Protein AF-A0A971GNP2-F1 (afdb_monomer)

Structure (mmCIF, N/CA/C/O backbone):
data_AF-A0A971GNP2-F1
#
_entry.id   AF-A0A971GNP2-F1
#
loop_
_atom_site.group_PDB
_atom_site.id
_atom_site.type_symbol
_atom_site.label_atom_id
_atom_site.label_alt_id
_atom_site.label_comp_id
_atom_site.label_asym_id
_atom_site.label_entity_id
_atom_site.label_seq_id
_atom_site.pdbx_PDB_ins_code
_atom_site.Cartn_x
_atom_site.Cartn_y
_atom_site.Cartn_z
_atom_site.occupancy
_atom_site.B_iso_or_equiv
_atom_site.auth_seq_id
_atom_site.auth_comp_id
_atom_site.auth_asym_id
_atom_site.auth_atom_id
_atom_site.pdbx_PDB_model_num
ATOM 1 N N . MET A 1 1 ? -9.350 -26.766 -9.176 1.00 57.00 1 MET A N 1
ATOM 2 C CA . MET A 1 1 ? -9.454 -26.643 -7.698 1.00 57.00 1 MET A CA 1
ATOM 3 C C . MET A 1 1 ? -9.265 -25.208 -7.206 1.00 57.00 1 MET A C 1
ATOM 5 O O . MET A 1 1 ? -10.004 -24.810 -6.315 1.00 57.00 1 MET A O 1
ATOM 9 N N . SER A 1 2 ? -8.354 -24.414 -7.788 1.00 66.25 2 SER A N 1
ATOM 10 C CA . SER A 1 2 ? -8.179 -22.981 -7.471 1.00 66.25 2 SER A CA 1
ATOM 11 C C . SER A 1 2 ? -9.466 -22.160 -7.574 1.00 66.25 2 SER A C 1
ATOM 13 O O . SER A 1 2 ? -9.706 -21.281 -6.750 1.00 66.25 2 SER A O 1
ATOM 15 N N . ASP A 1 3 ? -10.306 -22.474 -8.558 1.00 71.81 3 ASP A N 1
ATOM 16 C CA . ASP A 1 3 ? -11.454 -21.629 -8.893 1.00 71.81 3 ASP A CA 1
ATOM 17 C C . ASP A 1 3 ? -12.602 -21.828 -7.898 1.00 71.81 3 ASP A C 1
ATOM 19 O O . ASP A 1 3 ? -13.201 -20.860 -7.444 1.00 71.81 3 ASP A O 1
ATOM 23 N N . VAL A 1 4 ? -12.829 -23.070 -7.450 1.00 78.44 4 VAL A N 1
ATOM 24 C CA . VAL A 1 4 ? -13.819 -23.393 -6.405 1.00 78.44 4 VAL A CA 1
ATOM 25 C C . VAL A 1 4 ? -13.451 -22.720 -5.081 1.00 78.44 4 VAL A C 1
ATOM 27 O O . VAL A 1 4 ? -14.314 -22.145 -4.422 1.00 78.44 4 VAL A O 1
ATOM 30 N N . PHE A 1 5 ? -12.165 -22.732 -4.713 1.00 75.56 5 PHE A N 1
ATOM 31 C CA . PHE A 1 5 ? -11.686 -22.040 -3.516 1.00 75.56 5 PHE A CA 1
ATOM 32 C C . PHE A 1 5 ? -11.870 -20.519 -3.626 1.00 75.56 5 PHE A C 1
ATOM 34 O O . PHE A 1 5 ? -12.382 -19.894 -2.700 1.00 75.56 5 PHE A O 1
ATOM 41 N N . GLY A 1 6 ? -11.518 -19.922 -4.771 1.00 73.94 6 GLY A N 1
ATOM 42 C CA . GLY A 1 6 ? -11.692 -18.486 -5.007 1.00 73.94 6 GLY A CA 1
ATOM 43 C C . GLY A 1 6 ? -13.154 -18.041 -4.919 1.00 73.94 6 GLY A C 1
ATOM 44 O O . GLY A 1 6 ? -13.457 -17.024 -4.291 1.00 73.94 6 GLY A O 1
ATOM 45 N N . ILE A 1 7 ? -14.063 -18.835 -5.485 1.00 73.81 7 ILE A N 1
ATOM 46 C CA . ILE A 1 7 ? -15.510 -18.609 -5.418 1.00 73.81 7 ILE A CA 1
ATOM 47 C C . ILE A 1 7 ? -16.007 -18.719 -3.968 1.00 73.81 7 ILE A C 1
ATOM 49 O O . ILE A 1 7 ? -16.695 -17.818 -3.492 1.00 73.81 7 ILE A O 1
ATOM 53 N N . ALA A 1 8 ? -15.612 -19.765 -3.234 1.00 79.94 8 ALA A N 1
ATOM 54 C CA . ALA A 1 8 ? -16.011 -19.957 -1.838 1.00 79.94 8 ALA A CA 1
ATOM 55 C C . ALA A 1 8 ? -15.546 -18.807 -0.928 1.00 79.94 8 ALA A C 1
ATOM 57 O O . ALA A 1 8 ? -16.334 -18.284 -0.140 1.00 79.94 8 ALA A O 1
ATOM 58 N N . VAL A 1 9 ? -14.291 -18.363 -1.072 1.00 78.94 9 VAL A N 1
ATOM 59 C CA . VAL A 1 9 ? -13.747 -17.224 -0.312 1.00 78.94 9 VAL A CA 1
ATOM 60 C C . VAL A 1 9 ? -14.481 -15.932 -0.662 1.00 78.94 9 VAL A C 1
ATOM 62 O O . VAL A 1 9 ? -14.790 -15.144 0.228 1.00 78.94 9 VAL A O 1
ATOM 65 N N . SER A 1 10 ? -14.813 -15.730 -1.938 1.00 74.94 10 SER A N 1
ATOM 66 C CA . SER A 1 10 ? -15.548 -14.547 -2.392 1.00 74.94 10 SER A CA 1
ATOM 67 C C . SER A 1 10 ? -16.968 -14.508 -1.816 1.00 74.94 10 SER A C 1
ATOM 69 O O . SER A 1 10 ? -17.388 -13.471 -1.304 1.00 74.94 10 SER A O 1
ATOM 71 N N . TYR A 1 11 ? -17.688 -15.635 -1.804 1.00 78.94 11 TYR A N 1
ATOM 72 C CA . TYR A 1 11 ? -19.006 -15.722 -1.164 1.00 78.94 11 TYR A CA 1
ATOM 73 C C . TYR A 1 11 ? -18.937 -15.515 0.347 1.00 78.94 11 TYR A C 1
ATOM 75 O O . TYR A 1 11 ? -19.752 -14.770 0.890 1.00 78.94 11 TYR A O 1
ATOM 83 N N . LEU A 1 12 ? -17.948 -16.106 1.026 1.00 83.50 12 LEU A N 1
ATOM 84 C CA . LEU A 1 12 ? -17.728 -15.870 2.453 1.00 83.50 12 LEU A CA 1
ATOM 85 C C . LEU A 1 12 ? -17.506 -14.377 2.731 1.00 83.50 12 LEU A C 1
ATOM 87 O O . LEU A 1 12 ? -18.109 -13.823 3.646 1.00 83.50 12 LEU A O 1
ATOM 91 N N . PHE A 1 13 ? -16.694 -13.715 1.906 1.00 80.25 13 PHE A N 1
ATOM 92 C CA . PHE A 1 13 ? -16.412 -12.288 2.022 1.00 80.25 13 PHE A CA 1
ATOM 93 C C . PHE A 1 13 ? -17.680 -11.440 1.860 1.00 80.25 13 PHE A C 1
ATOM 95 O O . PHE A 1 13 ? -17.939 -10.553 2.674 1.00 80.25 13 PHE A O 1
ATOM 102 N N . ILE A 1 14 ? -18.508 -11.750 0.857 1.00 78.56 14 ILE A N 1
ATOM 103 C CA . ILE A 1 14 ? -19.791 -11.074 0.621 1.00 78.56 14 ILE A CA 1
ATOM 104 C C . ILE A 1 14 ? -20.737 -11.278 1.809 1.00 78.56 14 ILE A C 1
ATOM 106 O O . ILE A 1 14 ? -21.324 -10.311 2.286 1.00 78.56 14 ILE A O 1
ATOM 110 N N . ILE A 1 15 ? -20.865 -12.504 2.325 1.00 84.56 15 ILE A N 1
ATOM 111 C CA . ILE A 1 15 ? -21.734 -12.806 3.472 1.00 84.56 15 ILE A CA 1
ATOM 112 C C . ILE A 1 15 ? -21.282 -12.027 4.709 1.00 84.56 15 ILE A C 1
ATOM 114 O O . ILE A 1 15 ? -22.103 -11.385 5.363 1.00 84.56 15 ILE A O 1
ATOM 118 N N . VAL A 1 16 ? -19.980 -12.033 5.014 1.00 84.56 16 VAL A N 1
ATOM 119 C CA . VAL A 1 16 ? -19.429 -11.295 6.160 1.00 84.56 16 VAL A CA 1
ATOM 120 C C . VAL A 1 16 ? -19.635 -9.789 5.989 1.00 84.56 16 VAL A C 1
ATOM 122 O O . VAL A 1 16 ? -20.019 -9.116 6.946 1.00 84.56 16 VAL A O 1
ATOM 125 N N . PHE A 1 17 ? -19.447 -9.255 4.782 1.00 80.69 17 PHE A N 1
ATOM 126 C CA . PHE A 1 17 ? -19.701 -7.847 4.482 1.00 80.69 17 PHE A CA 1
ATOM 127 C C . PHE A 1 17 ? -21.181 -7.477 4.679 1.00 80.69 17 PHE A C 1
ATOM 129 O O . PHE A 1 17 ? -21.487 -6.529 5.404 1.00 80.69 17 PHE A O 1
ATOM 136 N N . LEU A 1 18 ? -22.105 -8.256 4.104 1.00 83.75 18 LEU A N 1
ATOM 137 C CA . LEU A 1 18 ? -23.553 -8.052 4.234 1.00 83.75 18 LEU A CA 1
ATOM 138 C C . LEU A 1 18 ? -24.024 -8.152 5.689 1.00 83.75 18 LEU A C 1
ATOM 140 O O . LEU A 1 18 ? -24.810 -7.320 6.140 1.00 83.75 18 LEU A O 1
ATOM 144 N N . ALA A 1 19 ? -23.501 -9.114 6.450 1.00 86.69 19 ALA A N 1
ATOM 145 C CA . ALA A 1 19 ? -23.836 -9.284 7.862 1.00 86.69 19 ALA A CA 1
ATOM 146 C C . ALA A 1 19 ? -23.398 -8.088 8.726 1.00 86.69 19 ALA A C 1
ATOM 148 O O . ALA A 1 19 ? -24.047 -7.769 9.723 1.00 86.69 19 ALA A O 1
ATOM 149 N N . ASN A 1 20 ? -22.317 -7.402 8.343 1.00 84.88 20 ASN A N 1
ATOM 150 C CA . ASN A 1 20 ? -21.736 -6.314 9.126 1.00 84.88 20 ASN A CA 1
ATOM 151 C C . ASN A 1 20 ? -22.062 -4.909 8.589 1.00 84.88 20 ASN A C 1
ATOM 153 O O . ASN A 1 20 ? -21.628 -3.922 9.181 1.00 84.88 20 ASN A O 1
ATOM 157 N N . LEU A 1 21 ? -22.863 -4.782 7.527 1.00 83.00 21 LEU A N 1
ATOM 158 C CA . LEU A 1 21 ? -23.162 -3.507 6.853 1.00 83.00 21 LEU A CA 1
ATOM 159 C C . LEU A 1 21 ? -23.690 -2.416 7.806 1.00 83.00 21 LEU A C 1
ATOM 161 O O . LEU A 1 21 ? -23.325 -1.250 7.688 1.00 83.00 21 LEU A O 1
ATOM 165 N N . LYS A 1 22 ? -24.478 -2.802 8.820 1.00 86.00 22 LYS A N 1
ATOM 166 C CA . LYS A 1 22 ? -25.017 -1.883 9.844 1.00 86.00 22 LYS A CA 1
ATOM 167 C C . LYS A 1 22 ? -23.962 -1.332 10.816 1.00 86.00 22 LYS A C 1
ATOM 169 O O . LYS A 1 22 ? -24.238 -0.363 11.514 1.00 86.00 22 LYS A O 1
ATOM 174 N N . ARG A 1 23 ? -22.782 -1.954 10.903 1.00 84.19 23 ARG A N 1
ATOM 175 C CA . ARG A 1 23 ? -21.689 -1.566 11.815 1.00 84.19 23 ARG A CA 1
ATOM 176 C C . ARG A 1 23 ? -20.653 -0.652 11.160 1.00 84.19 23 ARG A C 1
ATOM 178 O O . ARG A 1 23 ? -19.703 -0.247 11.827 1.00 84.19 23 ARG A O 1
ATOM 185 N N . ILE A 1 24 ? -20.817 -0.319 9.877 1.00 83.69 24 ILE A N 1
ATOM 186 C CA . ILE A 1 24 ? -19.877 0.540 9.154 1.00 83.69 24 ILE A CA 1
ATOM 187 C C . ILE A 1 24 ? -19.890 1.940 9.774 1.00 83.69 24 ILE A C 1
ATOM 189 O O . ILE A 1 24 ? -20.879 2.666 9.699 1.00 83.69 24 ILE A O 1
ATOM 193 N N . ARG A 1 25 ? -18.759 2.336 10.362 1.00 82.38 25 ARG A N 1
ATOM 194 C CA . ARG A 1 25 ? -18.503 3.717 10.780 1.00 82.38 25 ARG A CA 1
ATOM 195 C C . ARG A 1 25 ? -17.813 4.439 9.630 1.00 82.38 25 ARG A C 1
ATOM 197 O O . ARG A 1 25 ? -16.685 4.092 9.282 1.00 82.38 25 ARG A O 1
ATOM 204 N N . LEU A 1 26 ? -18.479 5.435 9.050 1.00 83.25 26 LEU A N 1
ATOM 205 C CA . LEU A 1 26 ? -17.909 6.284 8.000 1.00 83.25 26 LEU A CA 1
ATOM 206 C C . LEU A 1 26 ? -16.914 7.290 8.598 1.00 83.25 26 LEU A C 1
ATOM 208 O O . LEU A 1 26 ? -17.201 8.476 8.725 1.00 83.25 26 LEU A O 1
ATOM 212 N N . ASP A 1 27 ? -15.746 6.798 9.003 1.00 85.38 27 ASP A N 1
ATOM 213 C CA . ASP A 1 27 ? -14.610 7.620 9.405 1.00 85.38 27 ASP A CA 1
ATOM 214 C C . ASP A 1 27 ? -13.577 7.747 8.274 1.00 85.38 27 ASP A C 1
ATOM 216 O O . ASP A 1 27 ? -13.673 7.081 7.241 1.00 85.38 27 ASP A O 1
ATOM 220 N N . LEU A 1 28 ? -12.572 8.612 8.462 1.00 84.38 28 LEU A N 1
ATOM 221 C CA . LEU A 1 28 ? -11.523 8.822 7.458 1.00 84.38 28 LEU A CA 1
ATOM 222 C C . LEU A 1 28 ? -10.857 7.501 7.042 1.00 84.38 28 LEU A C 1
ATOM 224 O O . LEU A 1 28 ? -10.616 7.292 5.861 1.00 84.38 28 LEU A O 1
ATOM 228 N N . ILE A 1 29 ? -10.582 6.601 7.989 1.00 87.88 29 ILE A N 1
ATOM 229 C CA . ILE A 1 29 ? -9.926 5.319 7.704 1.00 87.88 29 ILE A CA 1
ATOM 230 C C . ILE A 1 29 ? -10.802 4.469 6.781 1.00 87.88 29 ILE A C 1
ATOM 232 O O . ILE A 1 29 ? -10.325 4.002 5.750 1.00 87.88 29 ILE A O 1
ATOM 236 N N . THR A 1 30 ? -12.088 4.327 7.107 1.00 86.25 30 THR A N 1
ATOM 237 C CA . THR A 1 30 ? -13.064 3.629 6.263 1.00 86.25 30 THR A CA 1
ATOM 238 C C . THR A 1 30 ? -13.161 4.256 4.874 1.00 86.25 30 THR A C 1
ATOM 240 O O . THR A 1 30 ? -13.125 3.530 3.883 1.00 86.25 30 THR A O 1
ATOM 243 N N . LEU A 1 31 ? -13.213 5.586 4.774 1.00 86.56 31 LEU A N 1
ATOM 244 C CA . LEU A 1 31 ? -13.260 6.278 3.486 1.00 86.56 31 LEU A CA 1
ATOM 245 C C . LEU A 1 31 ? -12.007 6.010 2.642 1.00 86.56 31 LEU A C 1
ATOM 247 O O . LEU A 1 31 ? -12.119 5.709 1.456 1.00 86.56 31 LEU A O 1
ATOM 251 N N . LEU A 1 32 ? -10.822 6.077 3.254 1.00 88.06 32 LEU A N 1
ATOM 252 C CA . LEU A 1 32 ? -9.560 5.801 2.572 1.00 88.06 32 LEU A CA 1
ATOM 253 C C . LEU A 1 32 ? -9.493 4.351 2.078 1.00 88.06 32 LEU A C 1
ATOM 255 O O . LEU A 1 32 ? -9.043 4.117 0.959 1.00 88.06 32 LEU A O 1
ATOM 259 N N . ILE A 1 33 ? -9.969 3.386 2.873 1.00 88.25 33 ILE A N 1
ATOM 260 C CA . ILE A 1 33 ? -10.018 1.975 2.466 1.00 88.25 33 ILE A CA 1
ATOM 261 C C . ILE A 1 33 ? -11.016 1.773 1.326 1.00 88.25 33 ILE A C 1
ATOM 263 O O . ILE A 1 33 ? -10.678 1.128 0.339 1.00 88.25 33 ILE A O 1
ATOM 267 N N . LEU A 1 34 ? -12.224 2.336 1.421 1.00 86.62 34 LEU A N 1
ATOM 268 C CA . LEU A 1 34 ? -13.236 2.227 0.366 1.00 86.62 34 LEU A CA 1
ATOM 269 C C . LEU A 1 34 ? -12.747 2.835 -0.946 1.00 86.62 34 LEU A C 1
ATOM 271 O O . LEU A 1 34 ? -12.935 2.245 -2.006 1.00 86.62 34 LEU A O 1
ATOM 275 N N . MET A 1 35 ? -12.078 3.983 -0.877 1.00 86.75 35 MET A N 1
ATOM 276 C CA . MET A 1 35 ? -11.471 4.619 -2.036 1.00 86.75 35 MET A CA 1
ATOM 277 C C . MET A 1 35 ? -10.327 3.779 -2.606 1.00 86.75 35 MET A C 1
ATOM 279 O O . MET A 1 35 ? -10.251 3.625 -3.820 1.00 86.75 35 MET A O 1
ATOM 283 N N . PHE A 1 36 ? -9.467 3.207 -1.759 1.00 88.12 36 PHE A N 1
ATOM 284 C CA . PHE A 1 36 ? -8.426 2.285 -2.205 1.00 88.12 36 PHE A CA 1
ATOM 285 C C . PHE A 1 36 ? -9.041 1.076 -2.928 1.00 88.12 36 PHE A C 1
ATOM 287 O O . PHE A 1 36 ? -8.654 0.770 -4.053 1.00 88.12 36 PHE A O 1
ATOM 294 N N . CYS A 1 37 ? -10.058 0.441 -2.343 1.00 85.19 37 CYS A N 1
ATOM 295 C CA . CYS A 1 37 ? -10.789 -0.658 -2.973 1.00 85.19 37 CYS A CA 1
ATOM 296 C C . CYS A 1 37 ? -11.441 -0.225 -4.295 1.00 85.19 37 CYS A C 1
ATOM 298 O O . CYS A 1 37 ? -11.325 -0.936 -5.288 1.00 85.19 37 CYS A O 1
ATOM 300 N N . GLY A 1 38 ? -12.071 0.951 -4.342 1.00 85.56 38 GLY A N 1
ATOM 301 C CA . GLY A 1 38 ? -12.653 1.518 -5.559 1.00 85.56 38 GLY A CA 1
ATOM 302 C C . GLY A 1 38 ? -11.609 1.771 -6.649 1.00 85.56 38 GLY A C 1
ATOM 303 O O . GLY A 1 38 ? -11.822 1.395 -7.797 1.00 85.56 38 GLY A O 1
ATOM 304 N N . TYR A 1 39 ? -10.449 2.326 -6.291 1.00 87.56 39 TYR A N 1
ATOM 305 C CA . TYR A 1 39 ? -9.312 2.494 -7.197 1.00 87.56 39 TYR A CA 1
ATOM 306 C C . TYR A 1 39 ? -8.842 1.146 -7.760 1.00 87.56 39 TYR A C 1
ATOM 308 O O . TYR A 1 39 ? -8.667 1.009 -8.971 1.00 87.56 39 TYR A O 1
ATOM 316 N N . MET A 1 40 ? -8.694 0.133 -6.905 1.00 83.50 40 MET A N 1
ATOM 317 C CA . MET A 1 40 ? -8.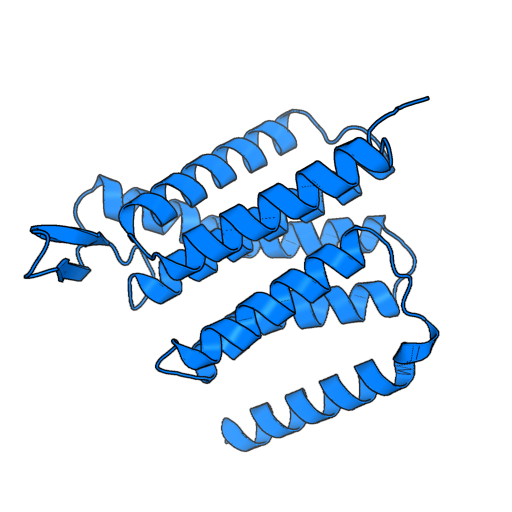302 -1.205 -7.340 1.00 83.50 40 MET A CA 1
ATOM 318 C C . MET A 1 40 ? -9.358 -1.838 -8.256 1.00 83.50 40 MET A C 1
ATOM 320 O O . MET A 1 40 ? -9.002 -2.459 -9.253 1.00 83.50 40 MET A O 1
ATOM 324 N N . LEU A 1 41 ? -10.651 -1.634 -7.998 1.00 82.69 41 LEU A N 1
ATOM 325 C CA . LEU A 1 41 ? -11.712 -2.084 -8.902 1.00 82.69 41 LEU A CA 1
ATOM 326 C C . LEU A 1 41 ? -11.667 -1.359 -10.251 1.00 82.69 41 LEU A C 1
ATOM 328 O O . LEU A 1 41 ? -11.774 -2.006 -11.285 1.00 82.69 41 LEU A O 1
ATOM 332 N N . ILE A 1 42 ? -11.439 -0.043 -10.273 1.00 84.75 42 ILE A N 1
ATOM 333 C CA . ILE A 1 42 ? -11.257 0.715 -11.525 1.00 84.75 42 ILE A CA 1
ATOM 334 C C . ILE A 1 42 ? -10.024 0.213 -12.282 1.00 84.75 42 ILE A C 1
ATOM 336 O O . ILE A 1 42 ? -10.031 0.157 -13.511 1.00 84.75 42 ILE A O 1
ATOM 340 N N . SER A 1 43 ? -8.977 -0.203 -11.565 1.00 79.81 43 SER A N 1
ATOM 341 C CA . SER A 1 43 ? -7.786 -0.771 -12.189 1.00 79.81 43 SER A CA 1
ATOM 342 C C . SER A 1 43 ? -8.078 -2.056 -12.975 1.00 79.81 43 SER A C 1
ATOM 344 O O . SER A 1 43 ? -7.351 -2.318 -13.924 1.00 79.81 43 SER A O 1
ATOM 346 N N . LEU A 1 44 ? -9.178 -2.782 -12.699 1.00 77.50 44 LEU A N 1
ATOM 347 C CA . LEU A 1 44 ? -9.621 -3.932 -13.511 1.00 77.50 44 LEU A CA 1
ATOM 348 C C . LEU A 1 44 ? -9.923 -3.563 -14.962 1.00 77.50 44 LEU A C 1
ATOM 350 O O . LEU A 1 44 ? -9.786 -4.409 -15.835 1.00 77.50 44 LEU A O 1
ATOM 354 N N . ILE A 1 45 ? -10.317 -2.315 -15.232 1.00 82.75 45 ILE A N 1
ATOM 355 C CA . ILE A 1 45 ? -10.590 -1.850 -16.600 1.00 82.75 45 ILE A CA 1
ATOM 356 C C . ILE A 1 45 ? -9.298 -1.852 -17.436 1.00 82.75 45 ILE A C 1
ATOM 358 O O . ILE A 1 45 ? -9.339 -1.995 -18.655 1.00 82.75 45 ILE A O 1
ATOM 362 N N . TRP A 1 46 ? -8.149 -1.709 -16.773 1.00 75.25 46 TRP A N 1
ATOM 363 C CA . TRP A 1 46 ? -6.834 -1.548 -17.393 1.00 75.25 46 TRP A CA 1
ATOM 364 C C . TRP A 1 46 ? -5.886 -2.718 -17.108 1.00 75.25 46 TRP A C 1
ATOM 366 O O . TRP A 1 46 ? -4.818 -2.797 -17.715 1.00 75.25 46 TRP A O 1
ATOM 376 N N . ALA A 1 47 ? -6.240 -3.593 -16.165 1.00 67.25 47 ALA A N 1
ATOM 377 C CA . ALA A 1 47 ? -5.432 -4.728 -15.758 1.00 67.25 47 ALA A CA 1
ATOM 378 C C . ALA A 1 47 ? -5.727 -5.935 -16.661 1.00 67.25 47 ALA A C 1
ATOM 380 O O . ALA A 1 47 ? -6.893 -6.277 -16.864 1.00 67.25 47 ALA A O 1
ATOM 381 N N . PRO A 1 48 ? -4.690 -6.626 -17.158 1.00 60.22 48 PRO A N 1
ATOM 382 C CA . PRO A 1 48 ? -4.874 -7.783 -18.027 1.00 60.22 48 PRO A CA 1
ATOM 383 C C . PRO A 1 48 ? -5.425 -9.006 -17.275 1.00 60.22 48 PRO A C 1
ATOM 385 O O . PRO A 1 48 ? -6.026 -9.879 -17.894 1.00 60.22 48 PRO A O 1
ATOM 388 N N . GLU A 1 49 ? -5.263 -9.070 -15.945 1.00 79.06 49 GLU A N 1
ATOM 389 C CA . GLU A 1 49 ? -5.648 -10.235 -15.148 1.00 79.06 49 GLU A CA 1
ATOM 390 C C . GLU A 1 49 ? -6.392 -9.870 -13.853 1.00 79.06 49 GLU A C 1
ATOM 392 O O . GLU A 1 49 ? -5.836 -9.291 -12.917 1.00 79.06 49 GLU A O 1
ATOM 397 N N . VAL A 1 50 ? -7.644 -10.329 -13.736 1.00 78.75 50 VAL A N 1
ATOM 398 C CA . VAL A 1 50 ? -8.472 -10.214 -12.515 1.00 78.75 50 VAL A CA 1
ATOM 399 C C . VAL A 1 50 ? -7.763 -10.808 -11.292 1.00 78.75 50 VAL A C 1
ATOM 401 O O . VAL A 1 50 ? -7.886 -10.306 -10.175 1.00 78.75 50 VAL A O 1
ATOM 404 N N . ARG A 1 51 ? -6.981 -11.874 -11.503 1.00 80.31 51 ARG A N 1
ATOM 405 C CA . ARG A 1 51 ? -6.220 -12.559 -10.454 1.00 80.31 51 ARG A CA 1
ATOM 406 C C . ARG A 1 51 ? -5.234 -11.626 -9.750 1.00 80.31 51 ARG A C 1
ATOM 408 O O . ARG A 1 51 ? -5.089 -11.725 -8.532 1.00 80.31 51 ARG A O 1
ATOM 415 N N . GLU A 1 52 ? -4.568 -10.739 -10.485 1.00 75.25 52 GLU A N 1
ATOM 416 C CA . GLU A 1 52 ? -3.617 -9.792 -9.900 1.00 75.25 52 GLU A CA 1
ATOM 417 C C . GLU A 1 52 ? -4.329 -8.772 -9.022 1.00 75.25 52 GLU A C 1
ATOM 419 O O . GLU A 1 52 ? -3.956 -8.585 -7.865 1.00 75.25 52 GLU A O 1
ATOM 424 N N . VAL A 1 53 ? -5.415 -8.184 -9.525 1.00 78.44 53 VAL A N 1
ATOM 425 C CA . VAL A 1 53 ? -6.194 -7.209 -8.758 1.00 78.44 53 VAL A CA 1
ATOM 426 C C . VAL A 1 53 ? -6.773 -7.836 -7.493 1.00 78.44 53 VAL A C 1
ATOM 428 O O . VAL A 1 53 ? -6.690 -7.236 -6.425 1.00 78.44 53 VAL A O 1
ATOM 431 N N . MET A 1 54 ? -7.283 -9.068 -7.561 1.00 79.56 54 MET A N 1
ATOM 432 C CA . MET A 1 54 ? -7.809 -9.755 -6.376 1.00 79.56 54 MET A CA 1
ATOM 433 C C . MET A 1 54 ? -6.730 -9.983 -5.311 1.00 79.56 54 MET A C 1
ATOM 435 O O . MET A 1 54 ? -6.992 -9.761 -4.130 1.00 79.56 54 MET A O 1
ATOM 439 N N . ARG A 1 55 ? -5.499 -10.347 -5.700 1.00 81.50 55 ARG A N 1
ATOM 440 C CA . ARG A 1 55 ? -4.365 -10.473 -4.760 1.00 81.50 55 ARG A CA 1
ATOM 441 C C . ARG A 1 55 ? -4.020 -9.151 -4.074 1.00 81.50 55 ARG A C 1
ATOM 443 O O . ARG A 1 55 ? -3.591 -9.158 -2.926 1.00 81.50 55 ARG A O 1
ATOM 450 N N . LEU A 1 56 ? -4.216 -8.039 -4.774 1.00 81.75 56 LEU A N 1
ATOM 451 C CA . LEU A 1 56 ? -3.916 -6.689 -4.304 1.00 81.75 56 LEU A CA 1
ATOM 452 C C . LEU A 1 56 ? -5.049 -6.106 -3.432 1.00 81.75 56 LEU A C 1
ATOM 454 O O . LEU A 1 56 ? -4.781 -5.380 -2.477 1.00 81.75 56 LEU A O 1
ATOM 458 N N . VAL A 1 57 ? -6.309 -6.457 -3.710 1.00 82.69 57 VAL A N 1
ATOM 459 C CA . VAL A 1 57 ? -7.489 -6.043 -2.925 1.00 82.69 57 VAL A CA 1
ATOM 460 C C . VAL A 1 57 ? -7.614 -6.832 -1.625 1.00 82.69 57 VAL A C 1
ATOM 462 O O . VAL A 1 57 ? -7.993 -6.269 -0.599 1.00 82.69 57 VAL A O 1
ATOM 465 N N . LEU A 1 58 ? -7.290 -8.126 -1.646 1.00 84.12 58 LEU A N 1
ATOM 466 C CA . LEU A 1 58 ? -7.549 -9.050 -0.540 1.00 84.12 58 LEU A CA 1
ATOM 467 C C . LEU A 1 58 ? -6.987 -8.589 0.821 1.00 84.12 58 LEU A C 1
ATOM 469 O O . LEU A 1 58 ? -7.741 -8.649 1.794 1.00 84.12 58 LEU A O 1
ATOM 473 N N . PRO A 1 59 ? -5.754 -8.054 0.935 1.00 85.31 59 PRO A N 1
ATOM 474 C CA . PRO A 1 59 ? -5.242 -7.568 2.215 1.00 85.31 59 PRO A CA 1
ATOM 475 C C . PRO A 1 59 ? -6.086 -6.432 2.812 1.00 85.31 59 PRO A C 1
ATOM 477 O O . PRO A 1 59 ? -6.3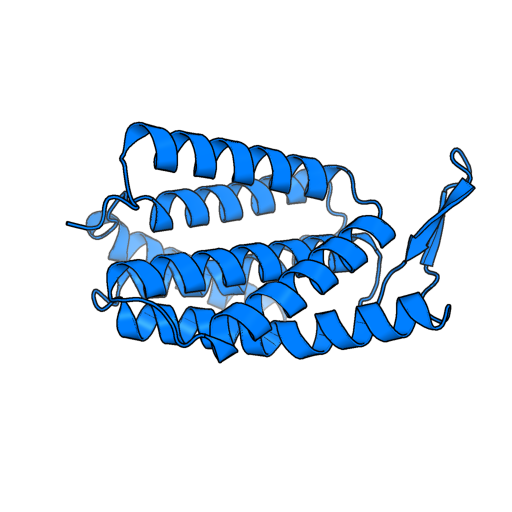37 -6.416 4.017 1.00 85.31 59 PRO A O 1
ATOM 480 N N . PHE A 1 60 ? -6.590 -5.518 1.978 1.00 83.88 60 PHE A N 1
ATOM 481 C CA . PHE A 1 60 ? -7.447 -4.415 2.425 1.00 83.88 60 PHE A CA 1
ATOM 482 C C . PHE A 1 60 ? -8.894 -4.828 2.615 1.00 83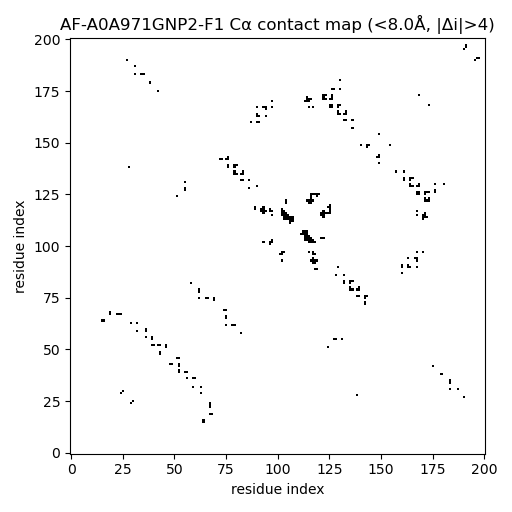.88 60 PHE A C 1
ATOM 484 O O . PHE A 1 60 ? -9.562 -4.283 3.486 1.00 83.88 60 PHE A O 1
ATOM 491 N N . GLY A 1 61 ? -9.365 -5.822 1.865 1.00 83.31 61 GLY A N 1
ATOM 492 C CA . GLY A 1 61 ? -10.644 -6.456 2.132 1.00 83.31 61 GLY A CA 1
ATOM 493 C C . GLY A 1 61 ? -10.669 -7.078 3.530 1.00 83.31 61 GLY A C 1
ATOM 494 O O . GLY A 1 61 ? -11.575 -6.803 4.316 1.00 83.31 61 GLY A O 1
ATOM 495 N N . ILE A 1 62 ? -9.639 -7.857 3.873 1.00 85.50 62 ILE A N 1
ATOM 496 C CA . ILE A 1 62 ? -9.482 -8.427 5.218 1.00 85.50 62 ILE A CA 1
ATOM 497 C C . ILE A 1 62 ? -9.388 -7.310 6.257 1.00 85.50 62 ILE A C 1
ATOM 499 O O . ILE A 1 62 ? -10.069 -7.373 7.277 1.00 85.50 62 ILE A O 1
ATOM 503 N N . PHE A 1 63 ? -8.599 -6.266 5.992 1.00 87.25 63 PHE A N 1
ATOM 504 C CA . PHE A 1 63 ? -8.476 -5.120 6.892 1.00 87.25 63 PHE A CA 1
ATOM 505 C C . PHE A 1 63 ? -9.813 -4.396 7.121 1.00 87.25 63 PHE A C 1
ATOM 507 O O . PHE A 1 63 ? -10.139 -4.026 8.248 1.00 87.25 63 PHE A O 1
ATOM 514 N N . PHE A 1 64 ? -10.610 -4.221 6.066 1.00 86.50 64 PHE A N 1
ATOM 515 C CA . PHE A 1 64 ? -11.930 -3.603 6.129 1.00 86.50 64 PHE A CA 1
ATOM 516 C C . PHE A 1 64 ? -12.884 -4.425 6.996 1.00 86.50 64 PHE A C 1
ATOM 518 O O . PHE A 1 64 ? -13.475 -3.890 7.932 1.00 86.50 64 PHE A O 1
ATOM 525 N N . ILE A 1 65 ? -12.972 -5.735 6.743 1.00 85.69 65 ILE A N 1
ATOM 526 C CA . ILE A 1 65 ? -13.769 -6.657 7.560 1.00 85.69 65 ILE A CA 1
ATOM 527 C C . ILE A 1 65 ? -13.296 -6.630 9.014 1.00 85.69 65 ILE A C 1
ATOM 529 O O . ILE A 1 65 ? -14.119 -6.522 9.923 1.00 85.69 65 ILE A O 1
ATOM 533 N N . ALA A 1 66 ? -11.982 -6.673 9.246 1.00 88.12 66 ALA A N 1
ATOM 534 C CA . ALA A 1 66 ? -11.419 -6.598 10.586 1.00 88.12 66 ALA A CA 1
ATOM 535 C C . ALA A 1 66 ? -11.860 -5.314 11.297 1.00 88.12 66 ALA A C 1
ATOM 537 O O . ALA A 1 66 ? -12.266 -5.388 12.449 1.00 88.12 66 ALA A O 1
ATOM 538 N N . ARG A 1 67 ? -11.885 -4.158 10.618 1.00 86.31 67 ARG A N 1
ATOM 539 C CA . ARG A 1 67 ? -12.380 -2.903 11.215 1.00 86.31 67 ARG A CA 1
ATOM 540 C C . ARG A 1 67 ? -13.890 -2.891 11.467 1.00 86.31 67 ARG A C 1
ATOM 542 O O . ARG A 1 67 ? -14.339 -2.190 12.367 1.00 86.31 67 ARG A O 1
ATOM 549 N N . MET A 1 68 ? -14.680 -3.650 10.710 1.00 86.25 68 MET A N 1
ATOM 550 C CA . MET A 1 68 ? -16.118 -3.794 10.976 1.00 86.25 68 MET A CA 1
ATOM 551 C C . MET A 1 68 ? -16.402 -4.663 12.209 1.00 86.25 68 MET A C 1
ATOM 553 O O . MET A 1 68 ? -17.393 -4.439 12.907 1.00 86.25 68 MET A O 1
ATOM 557 N N . ILE A 1 69 ? -15.562 -5.675 12.449 1.00 86.88 69 ILE A N 1
ATOM 558 C CA . ILE A 1 69 ? -15.730 -6.645 13.538 1.00 86.88 69 ILE A CA 1
ATOM 559 C C . ILE A 1 69 ? -15.078 -6.141 14.828 1.00 86.88 69 ILE A C 1
ATOM 561 O O . ILE A 1 69 ? -15.680 -6.241 15.896 1.00 86.88 69 ILE A O 1
ATOM 565 N N . GLU A 1 70 ? -13.863 -5.607 14.728 1.00 85.81 70 GLU A N 1
ATOM 566 C CA . GLU A 1 70 ? -13.017 -5.240 15.856 1.00 85.81 70 GLU A CA 1
ATOM 567 C C . GLU A 1 70 ? -13.100 -3.731 16.138 1.00 85.81 70 GLU A C 1
ATOM 569 O O . GLU A 1 70 ? -12.612 -2.921 15.343 1.00 85.81 70 GLU A O 1
ATOM 574 N N . PRO A 1 71 ? -13.690 -3.318 17.274 1.00 79.12 71 PRO A N 1
ATOM 575 C CA . PRO A 1 71 ? -13.750 -1.911 17.651 1.00 79.12 71 PRO A CA 1
ATOM 576 C C . PRO A 1 71 ? -12.405 -1.364 18.154 1.00 79.12 71 PRO A C 1
ATOM 578 O O . PRO A 1 71 ? -12.234 -0.145 18.198 1.00 79.12 71 PRO A O 1
ATOM 581 N N . ASP A 1 72 ? -11.462 -2.225 18.550 1.00 88.69 72 ASP A N 1
ATOM 582 C CA . ASP A 1 72 ? -10.183 -1.794 19.110 1.00 88.69 72 ASP A CA 1
ATOM 583 C C . ASP A 1 72 ? -9.158 -1.397 18.033 1.00 88.69 72 ASP A C 1
ATOM 585 O O . ASP A 1 72 ? -8.626 -2.218 17.282 1.00 88.69 72 ASP A O 1
ATOM 589 N N . GLU A 1 73 ? -8.805 -0.110 18.012 1.00 88.25 73 GLU A N 1
ATOM 590 C CA . GLU A 1 73 ? -7.803 0.430 17.091 1.00 88.25 73 GLU A CA 1
ATOM 591 C C . GLU A 1 73 ? -6.381 -0.116 17.330 1.00 88.25 73 GLU A C 1
ATOM 593 O O . GLU A 1 73 ? -5.581 -0.094 16.397 1.00 88.25 73 GLU A O 1
ATOM 598 N N . GLU A 1 74 ? -6.049 -0.643 18.523 1.00 90.25 74 GLU A N 1
ATOM 599 C CA . GLU A 1 74 ? -4.722 -1.259 18.748 1.00 90.25 74 GLU A CA 1
ATOM 600 C C . GLU A 1 74 ? -4.560 -2.530 17.904 1.00 90.25 74 GLU A C 1
ATOM 602 O O . GLU A 1 74 ? -3.541 -2.716 17.239 1.00 90.25 74 GLU A O 1
ATOM 607 N N . ARG A 1 75 ? -5.589 -3.381 17.862 1.00 91.50 75 ARG A N 1
ATOM 608 C CA . ARG A 1 75 ? -5.577 -4.611 17.058 1.00 91.50 75 ARG A CA 1
ATOM 609 C C . ARG A 1 75 ? -5.498 -4.309 15.564 1.00 91.50 75 ARG A C 1
ATOM 611 O O . ARG A 1 75 ? -4.756 -4.966 14.836 1.00 91.50 75 ARG A O 1
ATOM 618 N N . LEU A 1 76 ? -6.190 -3.264 15.113 1.00 91.31 76 LEU A N 1
ATOM 619 C CA . LEU A 1 76 ? -6.105 -2.801 13.725 1.00 91.31 76 LEU A CA 1
ATOM 620 C C . LEU A 1 76 ? -4.723 -2.234 13.389 1.00 91.31 76 LEU A C 1
ATOM 622 O O . LEU A 1 76 ? -4.217 -2.468 12.293 1.00 91.31 76 LEU A O 1
ATOM 626 N N . LYS A 1 77 ? -4.079 -1.540 14.333 1.00 93.06 77 LYS A N 1
ATOM 627 C CA . LYS A 1 77 ? -2.696 -1.077 14.181 1.00 93.06 77 LYS A CA 1
ATOM 628 C C . LYS A 1 77 ? -1.734 -2.256 14.026 1.00 93.06 77 LYS A C 1
ATOM 630 O O . LYS A 1 77 ? -0.881 -2.219 13.143 1.00 93.06 77 LYS A O 1
ATOM 635 N N . VAL A 1 78 ? -1.893 -3.316 14.823 1.00 93.00 78 VAL A N 1
ATOM 636 C CA . VAL A 1 78 ? -1.098 -4.550 14.682 1.00 93.00 78 VAL A CA 1
ATOM 637 C C . VAL A 1 78 ? -1.313 -5.178 13.305 1.00 93.00 78 VAL A C 1
ATOM 639 O O . VAL A 1 78 ? -0.337 -5.496 12.631 1.00 93.00 78 VAL A O 1
ATOM 642 N N . LEU A 1 79 ? -2.561 -5.271 12.836 1.00 93.00 79 LEU A N 1
ATOM 643 C CA . LEU A 1 79 ? -2.871 -5.805 11.507 1.00 93.00 79 LEU A CA 1
ATOM 644 C C . LEU A 1 79 ? -2.225 -4.978 10.379 1.00 93.00 79 LEU A C 1
ATOM 646 O O . LEU A 1 79 ? -1.643 -5.546 9.455 1.00 93.00 79 LEU A O 1
ATOM 650 N N . ALA A 1 80 ? -2.265 -3.645 10.475 1.00 93.50 80 ALA A N 1
ATOM 651 C CA . ALA A 1 80 ? -1.565 -2.758 9.543 1.00 93.50 80 ALA A CA 1
ATOM 652 C C . ALA A 1 80 ? -0.039 -2.954 9.611 1.00 93.50 80 ALA A C 1
ATOM 654 O O . ALA A 1 80 ? 0.634 -2.948 8.584 1.00 93.50 80 ALA A O 1
ATOM 655 N N . GLY A 1 81 ? 0.509 -3.186 10.807 1.00 94.50 81 GLY A N 1
ATOM 656 C CA . GLY A 1 81 ? 1.921 -3.511 11.004 1.00 94.50 81 GLY A CA 1
ATOM 657 C C . GLY A 1 81 ? 2.320 -4.824 10.326 1.00 94.50 81 GLY A C 1
ATOM 658 O O . GLY A 1 81 ? 3.341 -4.868 9.643 1.00 94.50 81 GLY A O 1
ATOM 659 N N . CYS A 1 82 ? 1.496 -5.870 10.440 1.00 94.31 82 CYS A N 1
ATOM 660 C CA . CYS A 1 82 ? 1.703 -7.145 9.746 1.00 94.31 82 CYS A CA 1
ATOM 661 C C . CYS A 1 82 ? 1.671 -6.982 8.222 1.00 94.31 82 CYS A C 1
ATOM 663 O O . CYS A 1 82 ? 2.504 -7.567 7.530 1.00 94.31 82 CYS A O 1
ATOM 665 N N . LEU A 1 83 ? 0.751 -6.159 7.704 1.00 92.75 83 LEU A N 1
ATOM 666 C CA . LEU A 1 83 ? 0.696 -5.822 6.282 1.00 92.75 83 LEU A CA 1
ATOM 667 C C . LEU A 1 83 ? 2.016 -5.187 5.826 1.00 92.75 83 LEU A C 1
ATOM 669 O O . LEU A 1 83 ? 2.635 -5.677 4.885 1.00 92.75 83 LEU A O 1
ATOM 673 N N . ILE A 1 84 ? 2.478 -4.142 6.521 1.00 95.06 84 ILE A N 1
ATOM 674 C CA . ILE A 1 84 ? 3.740 -3.458 6.202 1.00 95.06 84 ILE A CA 1
ATOM 675 C C . ILE A 1 84 ? 4.911 -4.439 6.254 1.00 95.06 84 ILE A C 1
ATOM 677 O O . ILE A 1 84 ? 5.700 -4.486 5.317 1.00 95.06 84 ILE A O 1
ATOM 681 N N . LEU A 1 85 ? 4.998 -5.257 7.308 1.00 95.25 85 LEU A N 1
ATOM 682 C CA . LEU A 1 85 ? 6.052 -6.258 7.466 1.00 95.25 85 LEU A CA 1
ATOM 683 C C . LEU A 1 85 ? 6.118 -7.206 6.258 1.00 95.25 85 LEU A C 1
ATOM 685 O O . LEU A 1 85 ? 7.207 -7.468 5.750 1.00 95.25 85 LEU A O 1
ATOM 689 N N . GLY A 1 86 ? 4.962 -7.666 5.768 1.00 93.56 86 GLY A N 1
ATOM 690 C CA . GLY A 1 86 ? 4.868 -8.518 4.582 1.00 93.56 86 GLY A CA 1
ATOM 691 C C . GLY A 1 86 ? 5.361 -7.841 3.300 1.00 93.56 86 GLY A C 1
ATOM 692 O O . GLY A 1 86 ? 5.955 -8.501 2.449 1.00 93.56 86 GLY A O 1
ATOM 693 N N . PHE A 1 87 ? 5.181 -6.522 3.175 1.00 94.25 87 PHE A N 1
ATOM 694 C CA . PHE A 1 87 ? 5.664 -5.745 2.029 1.00 94.25 87 PHE A CA 1
ATOM 695 C C . PHE A 1 87 ? 7.105 -5.237 2.178 1.00 94.25 87 PHE A C 1
ATOM 697 O O . PHE A 1 87 ? 7.730 -4.902 1.173 1.00 94.25 87 PHE A O 1
ATOM 704 N N . THR A 1 88 ? 7.685 -5.244 3.381 1.00 96.44 88 THR A N 1
ATOM 705 C CA . THR A 1 88 ? 9.071 -4.806 3.606 1.00 96.44 88 THR A CA 1
ATOM 706 C C . THR A 1 88 ? 10.060 -5.574 2.734 1.00 96.44 88 THR A C 1
ATOM 708 O O . THR A 1 88 ? 10.870 -4.967 2.034 1.00 96.44 88 THR A O 1
ATOM 711 N N . PHE A 1 89 ? 9.975 -6.908 2.732 1.00 95.81 89 PHE A N 1
ATOM 712 C CA . PHE A 1 89 ? 10.877 -7.753 1.950 1.00 95.81 89 PHE A CA 1
ATOM 713 C C . PHE A 1 89 ? 10.815 -7.459 0.438 1.00 95.81 89 PHE A C 1
ATOM 715 O O . PHE A 1 89 ? 11.857 -7.130 -0.135 1.00 95.81 89 PHE A O 1
ATOM 722 N N . PRO A 1 90 ? 9.644 -7.500 -0.233 1.00 95.38 90 PRO A N 1
ATOM 723 C CA . PRO A 1 90 ? 9.580 -7.233 -1.666 1.00 95.38 90 PRO A CA 1
ATOM 724 C C . PRO A 1 90 ? 9.940 -5.790 -2.042 1.00 95.38 90 PRO A C 1
ATOM 726 O O . PRO A 1 90 ? 10.500 -5.587 -3.119 1.00 95.38 90 PRO A O 1
ATOM 729 N N . VAL A 1 91 ? 9.675 -4.793 -1.187 1.00 97.44 91 VAL A N 1
ATOM 730 C CA . VAL A 1 91 ? 10.094 -3.399 -1.431 1.00 97.44 91 VAL A CA 1
ATOM 731 C C . VAL A 1 91 ? 11.617 -3.295 -1.434 1.00 97.44 91 VAL A C 1
ATOM 733 O O . VAL A 1 91 ? 12.192 -2.823 -2.414 1.00 97.44 91 VAL A O 1
ATOM 736 N N . VAL A 1 92 ? 12.272 -3.779 -0.373 1.00 97.88 92 VAL A N 1
ATOM 737 C CA . VAL A 1 92 ? 13.735 -3.711 -0.231 1.00 97.88 92 VAL A CA 1
ATOM 738 C C . VAL A 1 92 ? 14.422 -4.514 -1.331 1.00 97.88 92 VAL A C 1
ATOM 740 O O . VAL A 1 92 ? 15.325 -4.002 -1.992 1.00 97.88 92 VAL A O 1
ATOM 743 N N . MET A 1 93 ? 13.963 -5.743 -1.585 1.00 97.38 93 MET A N 1
ATOM 744 C CA . MET A 1 93 ? 14.527 -6.597 -2.630 1.00 97.38 93 MET A CA 1
ATOM 745 C C . MET A 1 93 ? 14.385 -5.962 -4.018 1.00 97.38 93 MET A C 1
ATOM 747 O O . MET A 1 93 ? 15.344 -5.945 -4.788 1.00 97.38 93 MET A O 1
ATOM 751 N N . SER A 1 94 ? 13.221 -5.379 -4.327 1.00 96.81 94 SER A N 1
ATOM 752 C CA . SER A 1 94 ? 13.013 -4.675 -5.598 1.00 96.81 94 SER A CA 1
ATOM 753 C C . SER A 1 94 ? 13.955 -3.481 -5.739 1.00 96.81 94 SER A C 1
ATOM 755 O O . SER A 1 94 ? 14.570 -3.328 -6.790 1.00 96.81 94 SER A O 1
ATOM 757 N N . SER A 1 95 ? 14.142 -2.682 -4.684 1.00 97.00 95 SER A N 1
ATOM 758 C CA . SER A 1 95 ? 15.069 -1.546 -4.721 1.00 97.00 95 SER A CA 1
ATOM 759 C C . SER A 1 95 ? 16.510 -1.987 -4.970 1.00 97.00 95 SER A C 1
ATOM 761 O O . SER A 1 95 ? 17.187 -1.404 -5.813 1.00 97.00 95 SER A O 1
ATOM 763 N N . LEU A 1 96 ? 16.970 -3.050 -4.302 1.00 97.25 96 LEU A N 1
ATOM 764 C CA . LEU A 1 96 ? 18.316 -3.594 -4.509 1.00 97.25 96 LEU A CA 1
ATOM 765 C C . LEU A 1 96 ? 18.520 -4.103 -5.941 1.00 97.25 96 LEU A C 1
ATOM 767 O O . LEU A 1 96 ? 19.561 -3.838 -6.544 1.00 97.25 96 LEU A O 1
ATOM 771 N N . LEU A 1 97 ? 17.531 -4.806 -6.500 1.00 96.25 97 LEU A N 1
ATOM 772 C CA . LEU A 1 97 ? 17.588 -5.312 -7.872 1.00 96.25 97 LEU A CA 1
ATOM 773 C C . LEU A 1 97 ? 17.634 -4.175 -8.902 1.00 96.25 97 LEU A C 1
ATOM 775 O O . LEU A 1 97 ? 18.389 -4.270 -9.872 1.00 96.25 97 LEU A O 1
ATOM 779 N N . ILE A 1 98 ? 16.862 -3.106 -8.687 1.00 95.12 98 ILE A N 1
ATOM 780 C CA . ILE A 1 98 ? 16.836 -1.925 -9.561 1.00 95.12 98 ILE A CA 1
ATOM 781 C C . ILE A 1 98 ? 18.172 -1.179 -9.501 1.00 95.12 98 ILE A C 1
ATOM 783 O O . ILE A 1 98 ? 18.769 -0.934 -10.546 1.00 95.12 98 ILE A O 1
ATOM 787 N N . ILE A 1 99 ? 18.687 -0.893 -8.300 1.00 95.44 99 ILE A N 1
ATOM 788 C CA . ILE A 1 99 ? 19.977 -0.202 -8.110 1.00 95.44 99 ILE A CA 1
ATOM 789 C C . ILE A 1 99 ? 21.129 -1.007 -8.723 1.00 95.44 99 ILE A C 1
ATOM 791 O O . ILE A 1 99 ? 22.036 -0.439 -9.324 1.00 95.44 99 ILE A O 1
ATOM 795 N N . SER A 1 100 ? 21.075 -2.337 -8.622 1.00 95.75 100 SER A N 1
ATOM 796 C CA . SER A 1 100 ? 22.085 -3.228 -9.206 1.00 95.75 100 SER A CA 1
ATOM 797 C C . SER A 1 100 ? 21.979 -3.371 -10.731 1.00 95.75 100 SER A C 1
ATOM 799 O O . SER A 1 100 ? 22.762 -4.115 -11.317 1.00 95.75 100 SER A O 1
ATOM 801 N N . GLY A 1 101 ? 20.979 -2.756 -11.376 1.00 91.19 101 GLY A N 1
ATOM 802 C CA . GLY A 1 101 ? 20.721 -2.901 -12.813 1.00 91.19 101 GLY A CA 1
ATOM 803 C C . GLY A 1 101 ? 20.210 -4.286 -13.232 1.00 91.19 101 GLY A C 1
ATOM 804 O O . GLY A 1 101 ? 20.140 -4.581 -14.420 1.00 91.19 101 GLY A O 1
ATOM 805 N N . LYS A 1 102 ? 19.827 -5.149 -12.281 1.00 90.50 102 LYS A N 1
ATOM 806 C CA . LYS A 1 102 ? 19.408 -6.543 -12.532 1.00 90.50 102 LYS A CA 1
ATOM 807 C C . LYS A 1 102 ? 17.910 -6.694 -12.828 1.00 90.50 102 LYS A C 1
ATOM 809 O O . LYS A 1 102 ? 17.425 -7.812 -12.945 1.00 90.50 102 LYS A O 1
ATOM 814 N N . SER A 1 103 ? 17.165 -5.590 -12.897 1.00 88.56 103 SER A N 1
ATOM 815 C CA . SER A 1 103 ? 15.696 -5.580 -12.818 1.00 88.56 103 SER A CA 1
ATOM 816 C C . SER A 1 103 ? 14.983 -4.987 -14.041 1.00 88.56 103 SER A C 1
ATOM 818 O O . SER A 1 103 ? 13.921 -4.376 -13.917 1.00 88.56 103 SER A O 1
ATOM 820 N N . VAL A 1 104 ? 15.571 -5.116 -15.227 1.00 81.81 104 VAL A N 1
ATOM 821 C CA . VAL A 1 104 ? 15.019 -4.525 -16.455 1.00 81.81 104 VAL A CA 1
ATOM 822 C C . VAL A 1 104 ? 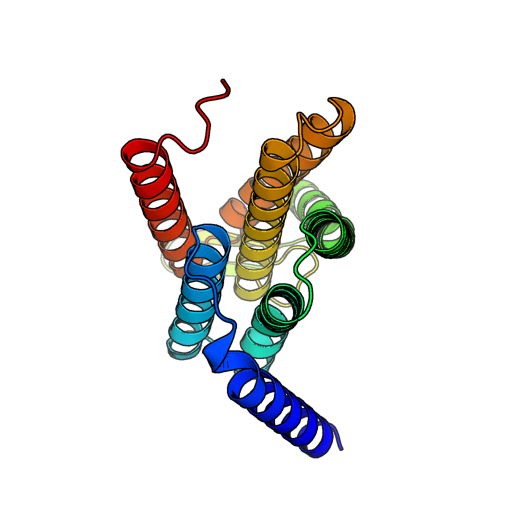13.893 -5.403 -17.006 1.00 81.81 104 VAL A C 1
ATOM 824 O O . VAL A 1 104 ? 14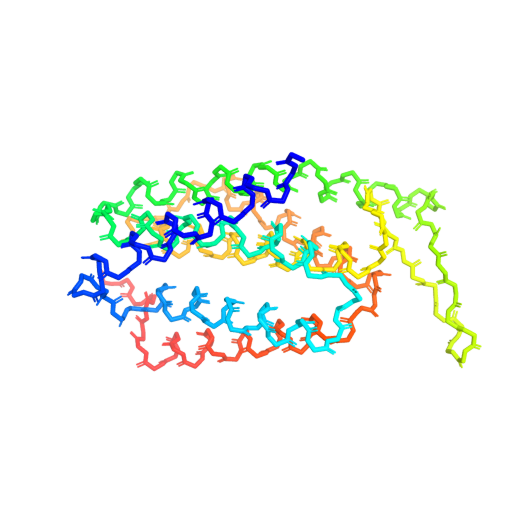.084 -6.603 -17.179 1.00 81.81 104 VAL A O 1
ATOM 827 N N . ASP A 1 105 ? 12.728 -4.799 -17.253 1.00 75.75 105 ASP A N 1
ATOM 828 C CA . ASP A 1 105 ? 11.533 -5.473 -17.784 1.00 75.75 105 ASP A CA 1
ATOM 829 C C . ASP A 1 105 ? 11.353 -5.159 -19.279 1.00 75.75 105 ASP A C 1
ATOM 831 O O . ASP A 1 105 ? 11.466 -6.034 -20.132 1.00 75.75 105 ASP A O 1
ATOM 835 N N . ALA A 1 106 ? 11.163 -3.878 -19.623 1.00 79.25 106 ALA A N 1
ATOM 836 C CA . ALA A 1 106 ? 10.974 -3.448 -21.008 1.00 79.25 106 ALA A CA 1
ATOM 837 C C . ALA A 1 106 ? 11.327 -1.969 -21.219 1.00 79.25 106 ALA A C 1
ATOM 839 O O . ALA A 1 106 ? 11.081 -1.122 -20.354 1.00 79.25 106 ALA A O 1
ATOM 840 N N . THR A 1 107 ? 11.844 -1.638 -22.402 1.00 82.31 107 THR A N 1
ATOM 841 C CA . THR A 1 107 ? 11.920 -0.261 -22.902 1.00 82.31 107 THR A CA 1
ATOM 842 C C . THR A 1 107 ? 10.659 0.061 -23.695 1.00 82.31 107 THR A C 1
ATOM 844 O O . THR A 1 107 ? 10.264 -0.667 -24.604 1.00 82.31 107 THR A O 1
ATOM 847 N N . ILE A 1 108 ? 9.988 1.163 -23.360 1.00 79.25 108 ILE A N 1
ATOM 848 C CA . ILE A 1 108 ? 8.842 1.621 -24.151 1.00 79.25 108 ILE A CA 1
ATOM 849 C C . ILE A 1 108 ? 9.379 2.160 -25.482 1.00 79.25 108 ILE A C 1
ATOM 851 O O . ILE A 1 108 ? 10.043 3.194 -25.493 1.00 79.25 108 ILE A O 1
ATOM 855 N N . PHE A 1 109 ? 9.050 1.503 -26.599 1.00 75.88 109 PHE A N 1
ATOM 856 C CA . PHE A 1 109 ? 9.551 1.852 -27.939 1.00 75.88 109 PHE A CA 1
ATOM 857 C C . PHE A 1 109 ? 9.365 3.337 -28.301 1.00 75.88 109 PHE A C 1
ATOM 859 O O . PHE A 1 109 ? 10.240 3.947 -28.900 1.00 75.88 109 PHE A O 1
ATOM 866 N N . TRP A 1 110 ? 8.246 3.936 -27.883 1.00 79.62 110 TRP A N 1
ATOM 867 C CA . TRP A 1 110 ? 7.912 5.330 -28.189 1.00 79.62 110 TRP A CA 1
ATOM 868 C C . TRP A 1 110 ? 8.628 6.376 -27.331 1.00 79.62 110 TRP A C 1
ATOM 870 O O . TRP A 1 110 ? 8.874 7.478 -27.807 1.00 79.62 110 TRP A O 1
ATOM 880 N N . THR A 1 111 ? 8.917 6.083 -26.061 1.00 83.12 111 THR A N 1
ATOM 881 C CA . THR A 1 111 ? 9.492 7.074 -25.131 1.00 83.12 111 THR A CA 1
ATOM 882 C C . THR A 1 111 ? 10.944 6.789 -24.771 1.00 83.12 111 THR A C 1
ATOM 884 O O . THR A 1 111 ? 11.575 7.618 -24.124 1.00 83.12 111 THR A O 1
ATOM 887 N N . GLY A 1 112 ? 11.465 5.610 -25.120 1.00 82.88 112 GLY A N 1
ATOM 888 C CA . GLY A 1 112 ? 12.791 5.144 -24.709 1.00 82.88 112 GLY A CA 1
ATOM 889 C C . GLY A 1 112 ? 12.928 4.897 -23.202 1.00 82.88 112 GLY A C 1
ATOM 890 O O . GLY A 1 112 ? 14.019 4.585 -22.732 1.00 82.88 112 GLY A O 1
ATOM 891 N N . LEU A 1 113 ? 11.845 5.029 -22.426 1.00 84.94 113 LEU A N 1
ATOM 892 C CA . LEU A 1 113 ? 11.889 4.877 -20.974 1.00 84.94 113 LEU A CA 1
ATOM 893 C C . LEU A 1 113 ? 12.021 3.403 -20.593 1.00 84.94 113 LEU A C 1
ATOM 895 O O . LEU A 1 113 ? 11.219 2.565 -21.016 1.00 84.94 113 LEU A O 1
ATOM 899 N N . VAL A 1 114 ? 13.016 3.116 -19.756 1.00 87.88 114 VAL A N 1
ATOM 900 C CA . VAL A 1 114 ? 13.247 1.799 -19.159 1.00 87.88 114 VAL A CA 1
ATOM 901 C C . VAL A 1 114 ? 12.276 1.609 -17.997 1.00 87.88 114 VAL A C 1
ATOM 903 O O . VAL A 1 114 ? 12.244 2.427 -17.077 1.00 87.88 114 VAL A O 1
ATOM 906 N N . ARG A 1 115 ? 11.499 0.526 -18.027 1.00 90.62 115 ARG A N 1
ATOM 907 C CA . ARG A 1 115 ? 10.640 0.109 -16.916 1.00 90.62 115 ARG A CA 1
ATOM 908 C C . ARG A 1 115 ? 11.288 -1.041 -16.170 1.00 90.62 115 ARG A C 1
ATOM 910 O O . ARG A 1 115 ? 11.803 -1.979 -16.782 1.00 90.62 115 ARG A O 1
ATOM 917 N N . TYR A 1 116 ? 11.214 -0.970 -14.849 1.00 92.88 116 TYR A N 1
ATOM 918 C CA . TYR A 1 116 ? 11.743 -1.999 -13.969 1.00 92.88 116 TYR A CA 1
ATOM 919 C C . TYR A 1 116 ? 10.614 -2.797 -13.312 1.00 92.88 116 TYR A C 1
ATOM 921 O O . TYR A 1 116 ? 9.598 -2.220 -12.917 1.00 92.88 116 TYR A O 1
ATOM 929 N N . GLN A 1 117 ? 10.806 -4.110 -13.167 1.00 91.31 117 GLN A N 1
ATOM 930 C CA . GLN A 1 117 ? 9.832 -5.019 -12.537 1.00 91.31 117 GLN A CA 1
ATOM 931 C C . GLN A 1 117 ? 10.153 -5.369 -11.075 1.00 91.31 117 GLN A C 1
ATOM 933 O O . GLN A 1 117 ? 9.320 -5.915 -10.354 1.00 91.31 117 GLN A O 1
ATOM 938 N N . GLY A 1 118 ? 11.334 -5.001 -10.582 1.00 92.81 118 GLY A N 1
ATOM 939 C CA . GLY A 1 118 ? 11.770 -5.327 -9.226 1.00 92.81 118 GLY A CA 1
ATOM 940 C C . GLY A 1 118 ? 11.898 -6.837 -9.025 1.00 92.81 118 GLY A C 1
ATOM 941 O O . GLY A 1 118 ? 12.457 -7.544 -9.863 1.00 92.81 118 GLY A O 1
ATOM 942 N N . ALA A 1 119 ? 11.364 -7.305 -7.898 1.00 92.88 119 ALA A N 1
ATOM 943 C CA . ALA A 1 119 ? 11.183 -8.718 -7.570 1.00 92.88 119 ALA A CA 1
ATOM 944 C C . ALA A 1 119 ? 9.808 -9.273 -8.012 1.00 92.88 119 ALA A C 1
ATOM 946 O O . ALA A 1 119 ? 9.444 -10.383 -7.627 1.00 92.88 119 ALA A O 1
ATOM 947 N N . PHE A 1 120 ? 9.018 -8.494 -8.758 1.00 90.88 120 PHE A N 1
ATOM 948 C CA . PHE A 1 120 ? 7.683 -8.875 -9.216 1.00 90.88 120 PHE A CA 1
ATOM 949 C C . PHE A 1 120 ? 7.701 -9.308 -10.682 1.00 90.88 120 PHE A C 1
ATOM 951 O O . PHE A 1 120 ? 8.637 -9.015 -11.421 1.00 90.88 120 PHE A O 1
ATOM 958 N N . ASN A 1 121 ? 6.636 -9.991 -11.099 1.00 86.69 121 ASN A N 1
ATOM 959 C CA . ASN A 1 121 ? 6.446 -10.451 -12.471 1.00 86.69 121 ASN A CA 1
ATOM 960 C C . ASN A 1 121 ? 5.787 -9.352 -13.326 1.00 86.69 121 ASN A C 1
ATOM 962 O O . ASN A 1 121 ? 4.654 -9.505 -13.772 1.00 86.69 121 ASN A O 1
ATOM 966 N N . GLY A 1 122 ? 6.470 -8.213 -13.458 1.00 88.81 122 GLY A N 1
ATOM 967 C CA . GLY A 1 122 ? 6.037 -7.079 -14.275 1.00 88.81 122 GLY A CA 1
ATOM 968 C C . GLY A 1 122 ? 6.000 -5.732 -13.547 1.00 88.81 122 GLY A C 1
ATOM 969 O O . GLY A 1 122 ? 5.645 -5.616 -12.367 1.00 88.81 122 GLY A O 1
ATOM 970 N N . ALA A 1 123 ? 6.316 -4.667 -14.289 1.00 91.12 123 ALA A N 1
ATOM 971 C CA . ALA A 1 123 ? 6.337 -3.296 -13.772 1.00 91.12 123 ALA A CA 1
ATOM 972 C C . ALA A 1 123 ? 4.975 -2.808 -13.229 1.00 91.12 123 ALA A C 1
ATOM 974 O O . ALA A 1 123 ? 4.926 -1.975 -12.322 1.00 91.12 123 ALA A O 1
ATOM 975 N N . HIS A 1 124 ? 3.855 -3.314 -13.758 1.00 88.69 124 HIS A N 1
ATOM 976 C CA . HIS A 1 124 ? 2.517 -2.927 -13.293 1.00 88.69 124 HIS A CA 1
ATOM 977 C C . HIS A 1 124 ? 2.219 -3.472 -11.889 1.00 88.69 124 HIS A C 1
ATOM 979 O O . HIS A 1 124 ? 1.797 -2.727 -11.002 1.00 88.69 124 HIS A O 1
ATOM 985 N N . THR A 1 125 ? 2.500 -4.757 -11.666 1.00 88.88 125 THR A N 1
ATOM 986 C CA . THR A 1 125 ? 2.306 -5.433 -10.379 1.00 88.88 125 THR A CA 1
ATOM 987 C C . THR A 1 125 ? 3.237 -4.860 -9.310 1.00 88.88 125 THR A C 1
ATOM 989 O O . THR A 1 125 ? 2.805 -4.657 -8.171 1.00 88.88 125 THR A O 1
ATOM 992 N N . LEU A 1 126 ? 4.481 -4.520 -9.680 1.00 92.94 126 LEU A N 1
ATOM 993 C CA . LEU A 1 126 ? 5.403 -3.780 -8.814 1.00 92.94 126 LEU A CA 1
ATOM 994 C C . LEU A 1 126 ? 4.769 -2.463 -8.349 1.00 92.94 126 LEU A C 1
ATOM 996 O O . LEU A 1 126 ? 4.705 -2.202 -7.149 1.00 92.94 126 LEU A O 1
ATOM 1000 N N . ALA A 1 127 ? 4.272 -1.651 -9.286 1.00 93.12 127 ALA A N 1
ATOM 1001 C CA . ALA A 1 127 ? 3.720 -0.332 -8.995 1.00 93.12 127 ALA A CA 1
ATOM 1002 C C . ALA A 1 127 ? 2.544 -0.389 -8.009 1.00 93.12 127 ALA A C 1
ATOM 1004 O O . ALA A 1 127 ? 2.533 0.337 -7.013 1.00 93.12 127 ALA A O 1
ATOM 1005 N N . HIS A 1 128 ? 1.581 -1.287 -8.239 1.00 91.25 128 HIS A N 1
ATOM 1006 C CA . HIS A 1 128 ? 0.457 -1.463 -7.315 1.00 91.25 128 HIS A CA 1
ATOM 1007 C C . HIS A 1 128 ? 0.900 -1.991 -5.953 1.00 91.25 128 HIS A C 1
ATOM 1009 O O . HIS A 1 128 ? 0.400 -1.530 -4.933 1.00 91.25 128 HIS A O 1
ATOM 1015 N N . SER A 1 129 ? 1.877 -2.898 -5.911 1.00 92.38 129 SER A N 1
ATOM 1016 C CA . SER A 1 129 ? 2.422 -3.405 -4.645 1.00 92.38 129 SER A CA 1
ATOM 1017 C C . SER A 1 129 ? 3.111 -2.302 -3.835 1.00 92.38 129 SER A C 1
ATOM 1019 O O . SER A 1 129 ? 2.950 -2.234 -2.617 1.00 92.38 129 SER A O 1
ATOM 1021 N N . MET A 1 130 ? 3.826 -1.386 -4.498 1.00 95.56 130 MET A N 1
ATOM 1022 C CA . MET A 1 130 ? 4.397 -0.207 -3.837 1.00 95.56 130 MET A CA 1
ATOM 1023 C C . MET A 1 130 ? 3.303 0.737 -3.329 1.00 95.56 130 MET A C 1
ATOM 1025 O O . MET A 1 130 ? 3.400 1.241 -2.211 1.00 95.56 130 MET A O 1
ATOM 1029 N N . PHE A 1 131 ? 2.235 0.938 -4.106 1.00 93.75 131 PHE A N 1
ATOM 1030 C CA . PHE A 1 131 ? 1.093 1.751 -3.688 1.00 93.75 131 PHE A CA 1
ATOM 1031 C C . PHE A 1 131 ? 0.376 1.167 -2.463 1.00 93.75 131 PHE A C 1
ATOM 1033 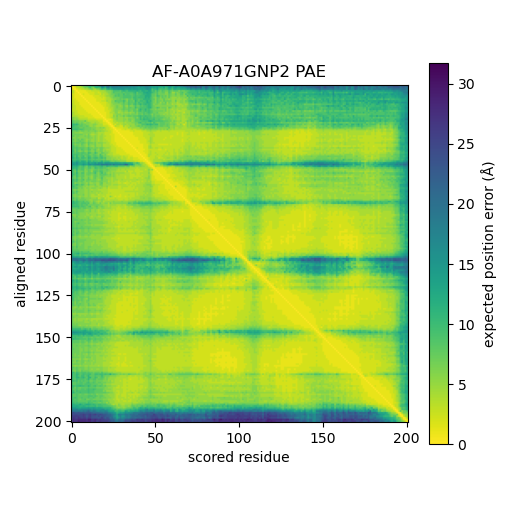O O . PHE A 1 131 ? 0.073 1.901 -1.525 1.00 93.75 131 PHE A O 1
ATOM 1040 N N . ILE A 1 132 ? 0.196 -0.154 -2.417 1.00 92.44 132 ILE A N 1
ATOM 1041 C CA . ILE A 1 132 ? -0.311 -0.873 -1.242 1.00 92.44 132 ILE A CA 1
ATOM 1042 C C . ILE A 1 132 ? 0.571 -0.633 -0.025 1.00 92.44 132 ILE A C 1
ATOM 1044 O O . ILE A 1 132 ? 0.058 -0.311 1.045 1.00 92.44 132 ILE A O 1
ATOM 1048 N N . CYS A 1 133 ? 1.887 -0.783 -0.180 1.00 94.88 133 CYS A N 1
ATOM 1049 C CA . CYS A 1 133 ? 2.820 -0.564 0.916 1.00 94.88 133 CYS A CA 1
ATOM 1050 C C . CYS A 1 133 ? 2.705 0.869 1.453 1.00 94.88 133 CYS A C 1
ATOM 1052 O O . CYS A 1 133 ? 2.600 1.060 2.661 1.00 94.88 133 CYS A O 1
ATOM 1054 N N . LEU A 1 134 ? 2.665 1.872 0.568 1.00 95.38 134 LEU A N 1
ATOM 1055 C CA . LEU A 1 134 ? 2.494 3.278 0.947 1.00 95.38 134 LEU A CA 1
ATOM 1056 C C . LEU A 1 134 ? 1.169 3.521 1.672 1.00 95.38 134 LEU A C 1
ATOM 1058 O O . LEU A 1 134 ? 1.136 4.213 2.692 1.00 95.38 134 LEU A O 1
ATOM 1062 N N . PHE A 1 135 ? 0.087 2.920 1.181 1.00 93.25 135 PHE A N 1
ATOM 1063 C CA . PHE A 1 135 ? -1.216 3.036 1.815 1.00 93.25 135 PHE A CA 1
ATOM 1064 C C . PHE A 1 135 ? -1.239 2.370 3.201 1.00 93.25 135 PHE A C 1
ATOM 1066 O O . PHE A 1 135 ? -1.707 2.971 4.168 1.00 93.25 135 PHE A O 1
ATOM 1073 N N . GLY A 1 136 ? -0.647 1.180 3.334 1.00 93.75 136 GLY A N 1
ATOM 1074 C CA . GLY A 1 136 ? -0.470 0.489 4.611 1.00 93.75 136 GLY A CA 1
ATOM 1075 C C . GLY A 1 136 ? 0.353 1.303 5.614 1.00 93.75 136 GLY A C 1
ATOM 1076 O O . GLY A 1 136 ? -0.074 1.473 6.756 1.00 93.75 136 GLY A O 1
ATOM 1077 N N . CYS A 1 137 ? 1.482 1.874 5.176 1.00 95.19 137 CYS A N 1
ATOM 1078 C CA . CYS A 1 137 ? 2.313 2.785 5.969 1.00 95.19 137 CYS A CA 1
ATOM 1079 C C . CYS A 1 137 ? 1.502 3.965 6.515 1.00 95.19 137 CYS A C 1
ATOM 1081 O O . CYS A 1 137 ? 1.581 4.278 7.705 1.00 95.19 137 CYS A O 1
ATOM 1083 N N . LEU A 1 138 ? 0.687 4.599 5.671 1.00 93.31 138 LEU A N 1
ATOM 1084 C CA . LEU A 1 138 ? -0.157 5.706 6.099 1.00 93.31 138 LEU A CA 1
ATOM 1085 C C . LEU A 1 138 ? -1.230 5.266 7.100 1.00 93.31 138 LEU A C 1
ATOM 1087 O O . LEU A 1 138 ? -1.406 5.934 8.118 1.00 93.31 138 LEU A O 1
ATOM 1091 N N . LEU A 1 139 ? -1.934 4.159 6.840 1.00 92.56 139 LEU A N 1
ATOM 1092 C CA . LEU A 1 139 ? -2.943 3.629 7.762 1.00 92.56 139 LEU A CA 1
ATOM 1093 C C . LEU A 1 139 ? -2.344 3.350 9.140 1.00 92.56 139 LEU A C 1
ATOM 1095 O O . LEU A 1 139 ? -2.924 3.734 10.156 1.00 92.56 139 LEU A O 1
ATOM 1099 N N . TYR A 1 140 ? -1.163 2.732 9.173 1.00 94.25 140 TYR A N 1
ATOM 1100 C CA . TYR A 1 140 ? -0.450 2.462 10.413 1.00 94.25 140 TYR A CA 1
ATOM 1101 C C . TYR A 1 140 ? -0.127 3.749 11.177 1.00 94.25 140 TYR A C 1
ATOM 1103 O O . TYR A 1 140 ? -0.357 3.830 12.387 1.00 94.25 140 TYR A O 1
ATOM 1111 N N . LEU A 1 141 ? 0.393 4.769 10.485 1.00 93.12 141 LEU A N 1
ATOM 1112 C CA . LEU A 1 141 ? 0.709 6.054 11.106 1.00 93.12 141 LEU A CA 1
ATOM 1113 C C . LEU A 1 141 ? -0.553 6.742 11.634 1.00 93.12 141 LEU A C 1
ATOM 1115 O O . LEU A 1 141 ? -0.546 7.199 12.772 1.00 93.12 141 LEU A O 1
ATOM 1119 N N . LEU A 1 142 ? -1.646 6.761 10.865 1.00 91.00 142 LEU A N 1
ATOM 1120 C CA . LEU A 1 142 ? -2.914 7.360 11.294 1.00 91.00 142 LEU A CA 1
ATOM 1121 C C . LEU A 1 142 ? -3.479 6.691 12.547 1.00 91.00 142 LEU A C 1
ATOM 1123 O O . LEU A 1 142 ? -3.872 7.382 13.485 1.00 91.00 142 LEU A O 1
ATOM 1127 N N . LEU A 1 143 ? -3.481 5.357 12.583 1.00 91.38 143 LEU A N 1
ATOM 1128 C CA . LEU A 1 143 ? -3.915 4.594 13.754 1.00 91.38 143 LEU A CA 1
ATOM 1129 C C . LEU A 1 143 ? -2.994 4.814 14.953 1.00 91.38 143 LEU A C 1
ATOM 1131 O O . LEU A 1 143 ? -3.470 4.925 16.079 1.00 91.38 143 LEU A O 1
ATOM 1135 N N . SER A 1 144 ? -1.685 4.915 14.716 1.00 91.56 144 SER A N 1
ATOM 1136 C CA . SER A 1 144 ? -0.721 5.198 15.777 1.00 91.56 144 SER A CA 1
ATOM 1137 C C . SER A 1 144 ? -0.988 6.569 16.390 1.00 91.56 144 SER A C 1
ATOM 1139 O O . SER A 1 144 ? -1.265 6.641 17.582 1.00 91.56 144 SER A O 1
ATOM 1141 N N . PHE A 1 145 ? -1.007 7.632 15.575 1.00 89.31 145 PHE A N 1
ATOM 1142 C CA . PHE A 1 145 ? -1.157 9.013 16.043 1.00 89.31 145 PHE A CA 1
ATOM 1143 C C . PHE A 1 145 ? -2.462 9.282 16.802 1.00 89.31 145 PHE A C 1
ATOM 1145 O O . PHE A 1 145 ? -2.461 10.152 17.668 1.00 89.31 145 PHE A O 1
ATOM 1152 N N . ARG A 1 146 ? -3.544 8.532 16.540 1.00 86.00 146 ARG A N 1
ATOM 1153 C CA . ARG A 1 146 ? -4.797 8.631 17.313 1.00 86.00 146 ARG A CA 1
ATOM 1154 C C . ARG A 1 146 ? -4.649 8.210 18.775 1.00 86.00 146 ARG A C 1
ATOM 1156 O O . ARG A 1 146 ? -5.289 8.805 19.635 1.00 86.00 146 ARG A O 1
ATOM 1163 N N . LYS A 1 147 ? -3.831 7.192 19.058 1.00 83.06 147 LYS A N 1
ATOM 1164 C CA . LYS A 1 147 ? -3.602 6.679 20.423 1.00 83.06 147 LYS A CA 1
ATOM 1165 C C . LYS A 1 147 ? -2.342 7.242 21.080 1.00 83.06 147 LYS A C 1
ATOM 1167 O O . LYS A 1 147 ? -2.207 7.171 22.297 1.00 83.06 147 LYS A O 1
ATOM 1172 N N . GLY A 1 148 ? -1.425 7.803 20.297 1.00 86.12 148 GLY A N 1
ATOM 1173 C CA . GLY A 1 148 ? -0.212 8.438 20.797 1.00 86.12 148 GLY A CA 1
ATOM 1174 C C . GLY A 1 148 ? 0.876 8.540 19.734 1.00 86.12 148 GLY A C 1
ATOM 1175 O O . GLY A 1 148 ? 0.750 8.059 18.612 1.00 86.12 148 GLY A O 1
ATOM 1176 N N . LYS A 1 149 ? 1.999 9.175 20.062 1.00 86.94 149 LYS A N 1
ATOM 1177 C CA . LYS A 1 149 ? 3.109 9.261 19.104 1.00 86.94 149 LYS A CA 1
ATOM 1178 C C . LYS A 1 149 ? 3.794 7.889 18.984 1.00 86.94 149 LYS A C 1
ATOM 1180 O O . LYS A 1 149 ? 4.223 7.358 20.009 1.00 86.94 149 LYS A O 1
ATOM 1185 N N . PRO A 1 150 ? 3.926 7.311 17.773 1.00 89.81 150 PRO A N 1
ATOM 1186 C CA . PRO A 1 150 ? 4.681 6.076 17.595 1.00 89.81 150 PRO A CA 1
ATOM 1187 C C . PRO A 1 150 ? 6.161 6.282 17.962 1.00 89.81 150 PRO A C 1
ATOM 1189 O O . PRO A 1 150 ? 6.669 7.407 17.880 1.00 89.81 150 PRO A O 1
ATOM 1192 N N . PRO A 1 151 ? 6.883 5.215 18.351 1.00 93.00 151 PRO A N 1
ATOM 1193 C CA . PRO A 1 151 ? 8.291 5.326 18.709 1.00 93.00 151 PRO A CA 1
ATOM 1194 C C . PRO A 1 151 ? 9.115 5.837 17.520 1.00 93.00 151 PRO A C 1
ATOM 1196 O O . PRO A 1 151 ? 8.897 5.441 16.373 1.00 93.00 151 PRO A O 1
ATOM 1199 N N . ARG A 1 152 ? 10.104 6.698 17.795 1.00 92.88 152 ARG A N 1
ATOM 1200 C CA . ARG A 1 152 ? 10.909 7.384 16.765 1.00 92.88 152 ARG A CA 1
ATOM 1201 C C . ARG A 1 152 ? 11.540 6.420 15.756 1.00 92.88 152 ARG A C 1
ATOM 1203 O O . ARG A 1 152 ? 11.518 6.697 14.561 1.00 92.88 152 ARG A O 1
ATOM 1210 N N . MET A 1 153 ? 12.042 5.276 16.222 1.00 94.62 153 MET A N 1
ATOM 1211 C CA . MET A 1 153 ? 12.636 4.242 15.363 1.00 94.62 153 MET A CA 1
ATOM 1212 C C . MET A 1 153 ? 11.645 3.687 14.341 1.00 94.62 153 MET A C 1
ATOM 1214 O O . MET A 1 153 ? 12.004 3.451 13.192 1.00 94.62 153 MET A O 1
ATOM 1218 N N . MET A 1 154 ? 10.382 3.534 14.734 1.00 93.69 154 MET A N 1
ATOM 1219 C CA . MET A 1 154 ? 9.346 3.046 13.838 1.00 93.69 154 MET A CA 1
ATOM 1220 C C . MET A 1 154 ? 8.981 4.077 12.773 1.00 93.69 154 MET A C 1
ATOM 1222 O O . MET A 1 154 ? 8.825 3.718 11.611 1.00 93.69 154 MET A O 1
ATOM 1226 N N . ILE A 1 155 ? 8.906 5.359 13.145 1.00 94.44 155 ILE A N 1
ATOM 1227 C CA . ILE A 1 155 ? 8.688 6.450 12.185 1.00 94.44 155 ILE A CA 1
ATOM 1228 C C . ILE A 1 155 ? 9.819 6.474 11.155 1.00 94.44 155 ILE A C 1
ATOM 1230 O O . ILE A 1 155 ? 9.548 6.554 9.959 1.00 94.44 155 ILE A O 1
ATOM 1234 N N . ILE A 1 156 ? 11.073 6.361 11.602 1.00 96.44 156 ILE A N 1
ATOM 1235 C CA . ILE A 1 156 ? 12.239 6.310 10.711 1.00 96.44 156 ILE A CA 1
ATOM 1236 C C . ILE A 1 156 ? 12.132 5.108 9.767 1.00 96.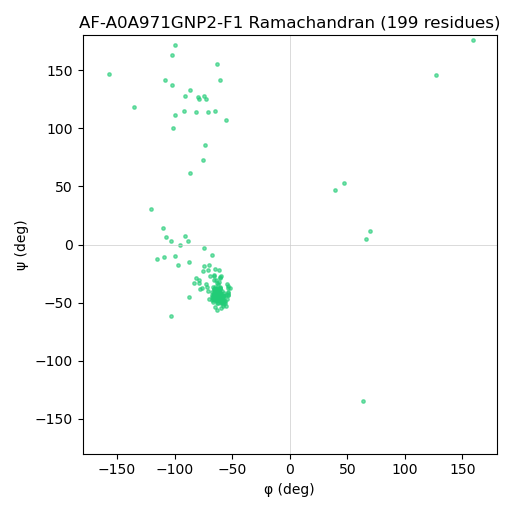44 156 ILE A C 1
ATOM 1238 O O . ILE A 1 156 ? 12.268 5.282 8.559 1.00 96.44 156 ILE A O 1
ATOM 1242 N N . GLY A 1 157 ? 11.820 3.918 10.290 1.00 96.75 157 GLY A N 1
ATOM 1243 C CA . GLY A 1 157 ? 11.670 2.704 9.485 1.00 96.75 157 GLY A CA 1
ATOM 1244 C C . GLY A 1 157 ? 10.566 2.813 8.429 1.00 96.75 157 GLY A C 1
ATOM 1245 O O . GLY A 1 157 ? 10.807 2.538 7.257 1.00 96.75 157 GLY A O 1
ATOM 1246 N N . ILE A 1 158 ? 9.379 3.288 8.815 1.00 96.38 158 ILE A N 1
ATOM 1247 C CA . ILE A 1 158 ? 8.252 3.509 7.894 1.00 96.38 158 ILE A CA 1
ATOM 1248 C C . ILE A 1 158 ? 8.599 4.566 6.842 1.00 96.38 158 ILE A C 1
ATOM 1250 O O . ILE A 1 158 ? 8.253 4.409 5.671 1.00 96.38 158 ILE A O 1
ATOM 1254 N N . THR A 1 159 ? 9.299 5.631 7.232 1.00 96.31 159 THR A N 1
ATOM 1255 C CA . THR A 1 159 ? 9.717 6.694 6.309 1.00 96.31 159 THR A CA 1
ATOM 1256 C C . THR A 1 159 ? 10.733 6.170 5.297 1.00 96.31 159 THR A C 1
ATOM 1258 O O . THR A 1 159 ? 10.551 6.370 4.099 1.00 96.31 159 THR A O 1
ATOM 1261 N N . ALA A 1 160 ? 11.755 5.438 5.748 1.00 97.69 160 ALA A N 1
ATOM 1262 C CA . ALA A 1 160 ? 12.738 4.805 4.872 1.00 97.69 160 ALA A CA 1
ATOM 1263 C C . ALA A 1 160 ? 12.073 3.826 3.891 1.00 97.69 160 ALA A C 1
ATOM 1265 O O . ALA A 1 160 ? 12.328 3.886 2.689 1.00 97.69 160 ALA A O 1
ATOM 1266 N N . LEU A 1 161 ? 11.155 2.986 4.381 1.00 97.81 161 LEU A N 1
ATOM 1267 C CA . LEU A 1 161 ? 10.402 2.057 3.540 1.00 97.81 161 LEU A CA 1
ATOM 1268 C C . LEU A 1 161 ? 9.527 2.791 2.514 1.00 97.81 161 LEU A C 1
ATOM 1270 O O . LEU A 1 161 ? 9.466 2.388 1.356 1.00 97.81 161 LEU A O 1
ATOM 1274 N N . SER A 1 162 ? 8.890 3.892 2.916 1.00 97.12 162 SER A N 1
ATOM 1275 C CA . SER A 1 162 ? 8.065 4.711 2.022 1.00 97.12 162 SER A CA 1
ATOM 1276 C C . SER A 1 162 ? 8.904 5.379 0.929 1.00 97.12 162 SER A C 1
ATOM 1278 O O . SER A 1 162 ? 8.479 5.414 -0.222 1.00 97.12 162 SER A O 1
ATOM 1280 N N . ILE A 1 163 ? 10.117 5.847 1.247 1.00 97.69 163 ILE A N 1
ATOM 1281 C CA . ILE A 1 163 ? 11.058 6.391 0.254 1.00 97.69 163 ILE A CA 1
ATOM 1282 C C . ILE A 1 163 ? 11.441 5.313 -0.768 1.00 97.69 163 ILE A C 1
ATOM 1284 O O . ILE A 1 163 ? 11.376 5.568 -1.970 1.00 97.69 163 ILE A O 1
ATOM 1288 N N . LEU A 1 164 ? 11.774 4.099 -0.315 1.00 98.00 164 LEU A N 1
ATOM 1289 C CA . LEU A 1 164 ? 12.079 2.975 -1.208 1.00 98.00 164 LEU A CA 1
ATOM 1290 C C . LEU A 1 164 ? 10.876 2.587 -2.079 1.00 98.00 164 LEU A C 1
ATOM 1292 O O . LEU A 1 164 ? 11.030 2.334 -3.273 1.00 98.00 164 LEU A O 1
ATOM 1296 N N . ALA A 1 165 ? 9.668 2.593 -1.513 1.00 97.38 165 ALA A N 1
ATOM 1297 C CA . ALA A 1 165 ? 8.449 2.311 -2.260 1.00 97.38 165 ALA A CA 1
ATOM 1298 C C . ALA A 1 165 ? 8.175 3.372 -3.340 1.00 97.38 165 ALA A C 1
ATOM 1300 O O . ALA A 1 165 ? 7.852 3.017 -4.473 1.00 97.38 165 ALA A O 1
ATOM 1301 N N . VAL A 1 166 ? 8.361 4.662 -3.032 1.00 96.56 166 VAL A N 1
ATOM 1302 C CA . VAL A 1 166 ? 8.247 5.753 -4.017 1.00 96.56 166 VAL A CA 1
ATOM 1303 C C . VAL A 1 166 ? 9.322 5.636 -5.098 1.00 96.56 166 VAL A C 1
ATOM 1305 O O . VAL A 1 166 ? 9.013 5.814 -6.275 1.00 96.56 166 VAL A O 1
ATOM 1308 N N . TYR A 1 167 ? 10.558 5.288 -4.733 1.00 96.94 167 TYR A N 1
ATOM 1309 C CA . TYR A 1 167 ? 11.639 5.047 -5.691 1.00 96.94 167 TYR A CA 1
ATOM 1310 C C . TYR A 1 167 ? 11.290 3.914 -6.668 1.00 96.94 167 TYR A C 1
ATOM 1312 O O . TYR A 1 167 ? 11.328 4.103 -7.884 1.00 96.94 167 TYR A O 1
ATOM 1320 N N . ASN A 1 168 ? 10.852 2.764 -6.153 1.00 96.38 168 ASN A N 1
ATOM 1321 C CA . ASN A 1 168 ? 10.427 1.635 -6.980 1.00 96.38 168 ASN A CA 1
ATOM 1322 C C . ASN A 1 168 ? 9.224 2.003 -7.868 1.00 96.38 168 ASN A C 1
ATOM 1324 O O . ASN A 1 168 ? 9.173 1.627 -9.041 1.00 96.38 168 ASN A O 1
ATOM 1328 N N . LEU A 1 169 ? 8.268 2.770 -7.332 1.00 95.12 169 LEU A N 1
ATOM 1329 C CA . LEU A 1 169 ? 7.115 3.259 -8.084 1.00 95.12 169 LEU A CA 1
ATOM 1330 C C . LEU A 1 169 ? 7.548 4.168 -9.244 1.00 95.12 169 LEU A C 1
ATOM 1332 O O . LEU A 1 169 ? 7.070 3.992 -10.366 1.00 95.12 169 LEU A O 1
ATOM 1336 N N . TYR A 1 170 ? 8.488 5.083 -8.998 1.00 94.75 170 TYR A N 1
ATOM 1337 C CA . TYR A 1 170 ? 9.087 5.943 -10.018 1.00 94.75 170 TYR A CA 1
ATOM 1338 C C . TYR A 1 170 ? 9.734 5.131 -11.146 1.00 94.75 170 TYR A C 1
ATOM 1340 O O . TYR A 1 170 ? 9.401 5.332 -12.315 1.00 94.75 170 TYR A O 1
ATOM 1348 N N . CYS A 1 171 ? 10.564 4.143 -10.803 1.00 93.50 171 CYS A N 1
ATOM 1349 C CA . CYS A 1 171 ? 11.234 3.271 -11.772 1.00 93.50 171 CYS A CA 1
ATOM 1350 C C . CYS A 1 171 ? 10.275 2.364 -12.570 1.00 93.50 171 CYS A C 1
ATOM 1352 O O . CYS A 1 171 ? 10.581 1.972 -13.694 1.00 93.50 171 CYS A O 1
ATOM 1354 N N . SER A 1 172 ? 9.101 2.031 -12.029 1.00 92.44 172 SER A N 1
ATOM 1355 C CA . SER A 1 172 ? 8.096 1.215 -12.735 1.00 92.44 172 SER A CA 1
ATOM 1356 C C . SER A 1 172 ? 7.329 1.979 -13.834 1.00 92.44 172 SER A C 1
ATOM 1358 O O . SER A 1 172 ? 6.762 1.373 -14.752 1.00 92.44 172 SER A O 1
ATOM 1360 N N . TYR A 1 173 ? 7.290 3.314 -13.727 1.00 88.38 173 TYR A N 1
ATOM 1361 C CA . TYR A 1 173 ? 6.594 4.247 -14.617 1.00 88.38 173 TYR A CA 1
ATOM 1362 C C . TYR A 1 173 ? 5.141 3.848 -14.961 1.00 88.38 173 TYR A C 1
ATOM 1364 O O . TYR A 1 173 ? 4.740 3.774 -16.125 1.00 88.38 173 TYR A O 1
ATOM 1372 N N . THR A 1 174 ? 4.316 3.579 -13.944 1.00 87.88 174 THR A N 1
ATOM 1373 C CA . THR A 1 174 ? 2.910 3.184 -14.145 1.00 87.88 174 THR A CA 1
ATOM 1374 C C . THR A 1 174 ? 1.953 4.353 -13.892 1.00 87.88 174 THR A C 1
ATOM 1376 O O . THR A 1 174 ? 1.609 4.666 -12.754 1.00 87.88 174 THR A O 1
ATOM 1379 N N . ARG A 1 175 ? 1.485 4.988 -14.978 1.00 88.62 175 ARG A N 1
ATOM 1380 C CA . ARG A 1 175 ? 0.643 6.206 -14.950 1.00 88.62 175 ARG A CA 1
ATOM 1381 C C . ARG A 1 175 ? -0.618 6.073 -14.093 1.00 88.62 175 ARG A C 1
ATOM 1383 O O . ARG A 1 175 ? -0.925 6.983 -13.332 1.00 88.62 175 ARG A O 1
ATOM 1390 N N . THR A 1 176 ? -1.325 4.947 -14.185 1.00 88.00 176 THR A N 1
ATOM 1391 C CA . THR A 1 176 ? -2.568 4.716 -13.426 1.00 88.00 176 THR A CA 1
ATOM 1392 C C . THR A 1 176 ? -2.337 4.765 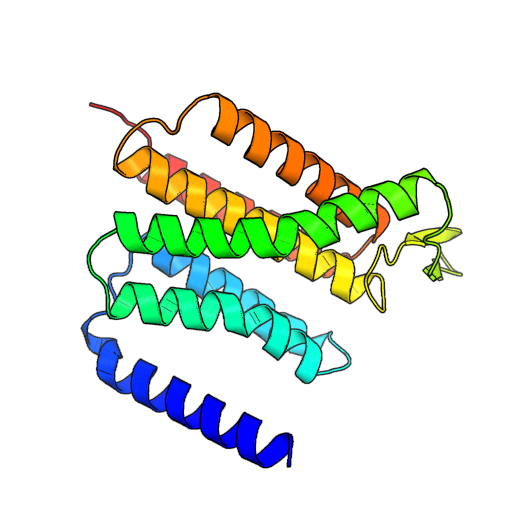-11.918 1.00 88.00 176 THR A C 1
ATOM 1394 O O . THR A 1 176 ? -3.148 5.335 -11.192 1.00 88.00 176 THR A O 1
ATOM 1397 N N . VAL A 1 177 ? -1.189 4.264 -11.457 1.00 88.75 177 VAL A N 1
ATOM 1398 C CA . VAL A 1 177 ? -0.819 4.270 -10.039 1.00 88.75 177 VAL A CA 1
ATOM 1399 C C . VAL A 1 177 ? -0.461 5.670 -9.558 1.00 88.75 177 VAL A C 1
ATOM 1401 O O . VAL A 1 177 ? -0.850 6.039 -8.455 1.00 88.75 177 VAL A O 1
ATOM 1404 N N . PHE A 1 178 ? 0.187 6.496 -10.384 1.00 89.81 178 PHE A N 1
ATOM 1405 C CA . PHE A 1 178 ? 0.400 7.907 -10.041 1.00 89.81 178 PHE A CA 1
ATOM 1406 C C . PHE A 1 178 ? -0.910 8.681 -9.921 1.00 89.81 178 PHE A C 1
ATOM 1408 O O . PHE A 1 178 ? -1.053 9.481 -9.000 1.00 89.81 178 PHE A O 1
ATOM 1415 N N . VAL A 1 179 ? -1.877 8.424 -10.806 1.00 88.81 179 VAL A N 1
ATOM 1416 C CA . VAL A 1 179 ? -3.215 9.025 -10.708 1.00 88.81 179 VAL A CA 1
ATOM 1417 C C . VAL A 1 179 ? -3.909 8.576 -9.420 1.00 88.81 179 VAL A C 1
ATOM 1419 O O . VAL A 1 179 ? -4.438 9.417 -8.695 1.00 88.81 179 VAL A O 1
ATOM 1422 N N . GLY A 1 180 ? -3.844 7.281 -9.090 1.00 87.25 180 GLY A N 1
ATOM 1423 C CA . GLY A 1 180 ? -4.361 6.742 -7.830 1.00 87.25 180 GLY A CA 1
ATOM 1424 C C . GLY A 1 180 ? -3.719 7.388 -6.604 1.00 87.25 180 GLY A C 1
ATOM 1425 O O . GLY A 1 180 ? -4.424 7.847 -5.709 1.00 87.25 180 GLY A O 1
ATOM 1426 N N . LEU A 1 181 ? -2.389 7.504 -6.593 1.00 89.44 181 LEU A N 1
ATOM 1427 C CA . LEU A 1 181 ? -1.631 8.155 -5.526 1.00 89.44 181 LEU A CA 1
ATOM 1428 C C . LEU A 1 181 ? -1.972 9.646 -5.399 1.00 89.44 181 LEU A C 1
ATOM 1430 O O . LEU A 1 181 ? -2.141 10.139 -4.288 1.00 89.44 181 LEU A O 1
ATOM 1434 N N . ALA A 1 182 ? -2.111 10.366 -6.513 1.00 89.19 182 ALA A N 1
ATOM 1435 C CA . ALA A 1 182 ? -2.479 11.779 -6.507 1.00 89.19 182 ALA A CA 1
ATOM 1436 C C . ALA A 1 182 ? -3.901 11.991 -5.967 1.00 89.19 182 ALA A C 1
ATOM 1438 O O . ALA A 1 182 ? -4.096 12.811 -5.071 1.00 89.19 182 ALA A O 1
ATOM 1439 N N . ALA A 1 183 ? -4.880 11.217 -6.450 1.00 86.69 183 ALA A N 1
ATOM 1440 C CA . ALA A 1 183 ? -6.251 11.254 -5.942 1.00 86.69 183 ALA A CA 1
ATOM 1441 C C . ALA A 1 183 ? -6.296 10.937 -4.440 1.00 86.69 183 ALA A C 1
ATOM 1443 O O . ALA A 1 183 ? -6.940 11.645 -3.663 1.00 86.69 183 ALA A O 1
ATOM 1444 N N . PHE A 1 184 ? -5.533 9.922 -4.030 1.00 87.12 184 PHE A N 1
ATOM 1445 C CA . PHE A 1 184 ? -5.386 9.523 -2.641 1.00 87.12 184 PHE A CA 1
ATOM 1446 C C . PHE A 1 184 ? -4.857 10.672 -1.766 1.00 87.12 184 PHE A C 1
ATOM 1448 O O . PHE A 1 184 ? -5.452 11.004 -0.739 1.00 87.12 184 PHE A O 1
ATOM 1455 N N . LEU A 1 185 ? -3.759 11.309 -2.183 1.00 88.50 185 LEU A N 1
ATOM 1456 C CA . LEU A 1 185 ? -3.143 12.416 -1.451 1.00 88.50 185 LEU A CA 1
ATOM 1457 C C . LEU A 1 185 ? -4.060 13.640 -1.379 1.00 88.50 185 LEU A C 1
ATOM 1459 O O . LEU A 1 185 ? -4.158 14.255 -0.320 1.00 88.50 185 LEU A O 1
ATOM 1463 N N . LEU A 1 186 ? -4.761 13.978 -2.464 1.00 87.81 186 LEU A N 1
ATOM 1464 C CA . LEU A 1 186 ? -5.701 15.101 -2.488 1.00 87.81 186 LEU A CA 1
ATOM 1465 C C . LEU A 1 186 ? -6.835 14.910 -1.479 1.00 87.81 186 LEU A C 1
ATOM 1467 O O . LEU A 1 186 ? -7.147 15.830 -0.724 1.00 87.81 186 LEU A O 1
ATOM 1471 N N . ILE A 1 187 ? -7.415 13.711 -1.421 1.00 83.00 187 ILE A N 1
ATOM 1472 C CA . ILE A 1 187 ? -8.497 13.393 -0.481 1.00 83.00 187 ILE A CA 1
ATOM 1473 C C . ILE A 1 187 ? -7.980 13.394 0.956 1.00 83.00 187 ILE A C 1
ATOM 1475 O O . ILE A 1 187 ? -8.610 13.988 1.834 1.00 83.00 187 ILE A O 1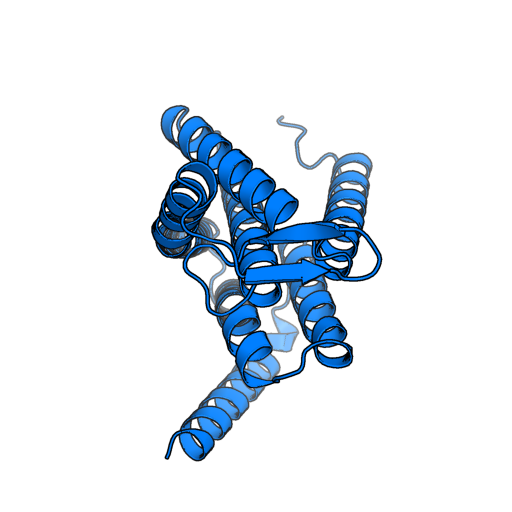
ATOM 1479 N N . PHE A 1 188 ? -6.809 12.797 1.191 1.00 84.94 188 PHE A N 1
ATOM 1480 C CA . PHE A 1 188 ? -6.162 12.827 2.497 1.00 84.94 188 PHE A CA 1
ATOM 1481 C C . PHE A 1 188 ? -5.935 14.266 2.987 1.00 84.94 188 PHE A C 1
ATOM 1483 O O . PHE A 1 188 ? -6.311 14.603 4.110 1.00 84.94 188 PHE A O 1
ATOM 1490 N N . LEU A 1 189 ? -5.376 15.134 2.139 1.00 86.06 189 LEU A N 1
ATOM 1491 C CA . LEU A 1 189 ? -5.123 16.539 2.466 1.00 86.06 189 LEU A CA 1
ATOM 1492 C C . LEU A 1 189 ? -6.418 17.329 2.680 1.00 86.06 189 LEU A C 1
ATOM 1494 O O . LEU A 1 189 ? -6.498 18.109 3.631 1.00 86.06 189 LEU A O 1
ATOM 1498 N N . TYR A 1 190 ? -7.433 17.115 1.840 1.00 85.00 190 TYR A N 1
ATOM 1499 C CA . TYR A 1 190 ? -8.743 17.756 1.970 1.00 85.00 190 TYR A CA 1
ATOM 1500 C C . TYR A 1 190 ? -9.390 17.432 3.322 1.00 85.00 190 TYR A C 1
ATOM 1502 O O . TYR A 1 190 ? -9.787 18.340 4.056 1.00 85.00 190 TYR A O 1
ATOM 1510 N N . TYR A 1 191 ? -9.424 16.151 3.698 1.00 80.25 191 TYR A N 1
ATOM 1511 C CA . TYR A 1 191 ? -9.975 15.734 4.986 1.00 80.25 191 TYR A CA 1
ATOM 1512 C C . TYR A 1 191 ? -9.125 16.210 6.161 1.00 80.25 191 TYR A C 1
ATOM 1514 O O . TYR A 1 191 ? -9.663 16.673 7.165 1.00 80.25 191 TYR A O 1
ATOM 1522 N N . ASN A 1 192 ? -7.801 16.151 6.046 1.00 77.94 192 ASN A N 1
ATOM 1523 C CA . ASN A 1 192 ? -6.936 16.599 7.125 1.00 77.94 192 ASN A CA 1
ATOM 1524 C C . ASN A 1 192 ? -7.088 18.107 7.406 1.00 77.94 192 ASN A C 1
ATOM 1526 O O . ASN A 1 192 ? -7.143 18.527 8.562 1.00 77.94 192 ASN A O 1
ATOM 1530 N N . ARG A 1 193 ? -7.217 18.919 6.347 1.00 76.25 193 ARG A N 1
ATOM 1531 C CA . ARG A 1 193 ? -7.429 20.368 6.449 1.00 76.25 193 ARG A CA 1
ATOM 1532 C C . ARG A 1 193 ? -8.794 20.714 7.041 1.00 76.25 193 ARG A C 1
ATOM 1534 O O . ARG A 1 193 ? -8.864 21.578 7.911 1.00 76.25 193 ARG A O 1
ATOM 1541 N N . ASN A 1 194 ? -9.858 20.055 6.583 1.00 65.44 194 ASN A N 1
ATOM 1542 C CA . ASN A 1 194 ? -11.224 20.398 6.984 1.00 65.44 194 ASN A CA 1
ATOM 1543 C C . ASN A 1 194 ? -11.605 19.863 8.367 1.00 65.44 194 ASN A C 1
ATOM 1545 O O . ASN A 1 194 ? -12.380 20.507 9.067 1.00 65.44 194 ASN A O 1
ATOM 1549 N N . TYR A 1 195 ? -11.047 18.724 8.783 1.00 59.72 195 TYR A N 1
ATOM 1550 C CA . TYR A 1 195 ? -11.438 18.059 10.029 1.00 59.72 195 TYR A CA 1
ATOM 1551 C C . TYR A 1 195 ? -10.395 18.165 11.153 1.00 59.72 195 TYR A C 1
ATOM 1553 O O . TYR A 1 195 ? -10.588 17.543 12.192 1.00 59.72 195 TYR A O 1
ATOM 1561 N N . ARG A 1 196 ? -9.304 18.937 10.966 1.00 56.97 196 ARG A N 1
ATOM 1562 C CA . ARG A 1 196 ? -8.207 19.136 11.946 1.00 56.97 196 ARG A CA 1
ATOM 1563 C C . ARG A 1 196 ? -7.838 17.846 12.699 1.00 56.97 196 ARG A C 1
ATOM 1565 O O . ARG A 1 196 ? -7.672 17.839 13.911 1.00 56.97 196 ARG A O 1
ATOM 1572 N N . LEU A 1 197 ? -7.676 16.735 11.984 1.00 51.81 197 LEU A N 1
ATOM 1573 C CA . LEU A 1 197 ? -7.470 15.419 12.608 1.00 51.81 197 LEU A CA 1
ATOM 1574 C C . LEU A 1 197 ? -6.124 15.283 13.353 1.00 51.81 197 LEU A C 1
ATOM 1576 O O . LEU A 1 197 ? -5.934 14.313 14.079 1.00 51.81 197 LEU A O 1
ATOM 1580 N N . PHE A 1 198 ? -5.221 16.264 13.217 1.00 49.44 198 PHE A N 1
ATOM 1581 C CA . PHE A 1 198 ? -3.974 16.385 13.986 1.00 49.44 198 PHE A CA 1
ATOM 1582 C C . PHE A 1 198 ? -3.953 17.549 14.991 1.00 49.44 198 PHE A C 1
ATOM 1584 O O . PHE A 1 198 ? -2.876 17.887 15.485 1.00 49.44 198 PHE A O 1
ATOM 1591 N N . SER A 1 199 ? -5.084 18.183 15.327 1.00 38.31 199 SER A N 1
ATOM 1592 C CA . SER A 1 199 ? -5.097 19.068 16.498 1.00 38.31 199 SER A CA 1
ATOM 1593 C C . SER A 1 199 ? -5.066 18.212 17.763 1.00 38.31 199 SER A C 1
ATOM 1595 O O . SER A 1 199 ? -6.106 17.878 18.320 1.00 38.31 199 SER A O 1
ATOM 1597 N N . CYS A 1 200 ? -3.855 17.836 18.178 1.00 36.56 200 CYS A N 1
ATOM 1598 C CA . CYS A 1 200 ? -3.571 17.455 19.552 1.00 36.56 200 CYS A CA 1
ATOM 1599 C C . CYS A 1 200 ? -4.001 18.615 20.460 1.00 36.56 200 CYS A C 1
ATOM 1601 O O . CYS A 1 200 ? -3.358 19.667 20.456 1.00 36.56 200 CYS A O 1
ATOM 1603 N N . SER A 1 201 ? -5.098 18.426 21.185 1.00 35.94 201 SER A N 1
ATOM 1604 C CA . SER A 1 201 ? -5.288 18.995 22.521 1.00 35.94 201 SER A CA 1
ATOM 1605 C C . SER A 1 201 ? -4.659 18.053 23.534 1.00 35.94 201 SER A C 1
ATOM 1607 O O . SER A 1 201 ? -4.995 16.849 23.439 1.00 35.94 201 SER A O 1
#

Solvent-accessible surface area (backbone atoms only — not comparable to full-atom values): 11003 Å² total; per-residue (Å²): 113,71,63,63,52,53,51,51,52,50,51,50,51,50,52,54,48,65,75,39,56,90,54,65,65,93,42,72,66,50,50,53,50,52,48,51,51,50,51,49,57,57,43,52,82,76,45,96,47,69,68,58,48,51,67,66,42,46,66,53,52,53,50,50,53,46,58,51,73,45,87,55,57,67,61,52,31,50,52,29,47,53,52,36,57,67,41,47,56,56,40,54,52,14,43,53,29,48,76,70,67,74,15,76,68,48,62,42,86,92,75,67,48,68,23,29,12,39,77,42,99,34,24,64,62,35,26,51,51,25,51,50,39,46,51,31,49,49,52,29,49,55,48,32,55,75,80,39,84,69,58,68,69,56,54,51,51,50,50,53,51,42,52,43,23,52,52,46,30,60,43,16,67,43,66,70,53,54,52,51,51,50,54,50,50,52,52,52,50,52,49,42,68,76,62,50,79,80,69,82,125

Nearest PDB structures (foldseek):
  7o82-assembly1_B  TM=4.786E-01  e=1.945E+00  Escherichia coli O157:H7
  9ivk-assembly1_A  TM=2.370E-01  e=4.112E+00  artificial sequences
  8i6q-assembly1_A  TM=1.798E-01  e=6.131E+00  Pseudomonas aeruginosa

Radius of gyration: 17.71 Å; Cα contacts (8 Å, |Δi|>4): 184; chains: 1; bounding box: 47×47×51 Å

Mean predicted aligned error: 6.21 Å

Foldseek 3Di:
DVVVVVVVVVVVLVVLCVVLVVQDDPDPLLVLLVLLLVLLVVCVVVDPDPVLSCVLNVLSSVLNSCVSVDVDLVVSLVSLVVQLVVLLVQLVQQLVCVVVVNFWDDQDPVPRQTAGQRPHPALVSLLSSLLSNLSSLVSNCLSDVVVHHDDPVVVVVSVVSNVSSVVSNVRSPDPSSVVSVVVSVVSVVVCCVVVVSVPDD

Secondary structure (DSSP, 8-state):
-HHHHHHHHHHHHHHHHHHHGGG----HHHHHHHHHHHHHHHHTTT-S-HHHHHHHHHHHHHHHHHHHH---HHHHHHHHHHHHHHHHHHHHHHHHHHHTT--EEEE-TTT-PEEE-TTSSSHHHHHHHHHHHHHHHHHHHHHHHHHSPPPHHHHHHHHHHHHHHHHHHHHHT-HHHHHHHHHHHHHHHHHHHHHTTT---

pLDDT: mean 86.01, std 10.51, range [35.94, 98.0]

Sequence (201 aa):
MSDVFGIAVSYLFIIVFLANLKRIRLDLITLLILMFCGYMLISLIWAPEVREVMRLVLPFGIFFIARMIEPDEERLKVLAGCLILGFTFPVVMSSLLIISGKSVDATIFWTGLVRYQGAFNGAHTLAHSMFICLFGCLLYLLLSFRKGKPPRMMIIGITALSILAVYNLYCSYTRTVFVGLAAFLLIFLYYNRNYRLFSCS